Protein AF-K2BG63-F1 (afdb_monomer_lite)

Sequence (237 aa):
MEQQPGPVNWAPWNLDPLPGMARLWAWEAFAHGAEAVCYFRWRQAPFAQEQMHAGLLRPDSVPAQAYEETAQVAAELAQIPDVSTARADAALVFDYASAWAWETQPQGRDFSYFRLVFDAYKALRKLGLNIDILPPDTADLSAYKLVLAPGVATLSAPFLDALAIHQGIALIGPRSNSKTAEFAIPLPLPPNLPGLNATVARVESLPPDVPVPLTAGGNFLHWREKLETTAEGIETT

Secondary structure (DSSP, 8-state):
--B--S--SSSSS-PPPPTTHHHHHHHHHHHTT-S---BS-SB--SSSTTTTS--SB-TTS-B-HHHHHHHHHHHHHTTSPP------SEEEE--HHHHHHHHH--SSTT--HHHHHHHHHHHHHHTT--EEEE-TT----TT-SEEEESS-SS--HHHHHHHHH--SEEEE-TTTT---TTSPPPSSPTB--TT--EEEEEEEE--TT--EE-TTS-EE-SEEEEEEE-SPPSS--

Structure (mmCIF, N/CA/C/O backbone):
data_AF-K2BG63-F1
#
_entry.id   AF-K2BG63-F1
#
loop_
_atom_site.group_PDB
_atom_site.id
_atom_site.type_symbol
_atom_site.label_atom_id
_atom_site.label_alt_id
_atom_site.label_comp_id
_atom_site.label_asym_id
_atom_site.label_entity_id
_atom_site.label_seq_id
_atom_site.pdbx_PDB_ins_code
_atom_site.Cartn_x
_atom_site.Cartn_y
_atom_site.Cartn_z
_atom_site.occupancy
_atom_site.B_iso_or_equiv
_atom_site.auth_seq_id
_atom_site.auth_comp_id
_atom_site.auth_asym_id
_atom_site.auth_atom_id
_atom_site.pdbx_PDB_model_num
ATOM 1 N N . MET A 1 1 ? 9.127 7.360 -12.580 1.00 97.44 1 MET A N 1
ATOM 2 C CA . MET A 1 1 ? 10.281 8.085 -13.162 1.00 97.44 1 MET A CA 1
ATOM 3 C C . MET A 1 1 ? 11.492 7.181 -13.363 1.00 97.44 1 MET A C 1
ATOM 5 O O . MET A 1 1 ? 12.190 7.377 -14.342 1.00 97.44 1 MET A O 1
ATOM 9 N N . GLU A 1 2 ? 11.754 6.203 -12.491 1.00 98.50 2 GLU A N 1
ATOM 10 C CA . GLU A 1 2 ? 12.900 5.295 -12.642 1.00 98.50 2 GLU A CA 1
ATOM 11 C C . GLU A 1 2 ? 12.427 3.839 -12.551 1.00 98.50 2 GLU A C 1
ATOM 13 O O . GLU A 1 2 ? 11.935 3.408 -11.512 1.00 98.50 2 GLU A O 1
ATOM 18 N N . GLN A 1 3 ? 12.530 3.106 -13.659 1.00 98.62 3 GLN A N 1
ATOM 19 C CA . GLN A 1 3 ? 12.208 1.684 -13.773 1.00 98.62 3 GLN A CA 1
ATOM 20 C C . GLN A 1 3 ? 13.500 0.876 -13.896 1.00 98.62 3 GLN A C 1
ATOM 22 O O . GLN A 1 3 ? 14.364 1.209 -14.710 1.00 98.62 3 GLN A O 1
ATOM 27 N N . GLN A 1 4 ? 13.612 -0.199 -13.116 1.00 98.62 4 GLN A N 1
ATOM 28 C CA . GLN A 1 4 ? 14.774 -1.086 -13.108 1.00 98.62 4 GLN A CA 1
ATOM 29 C C . GLN A 1 4 ? 14.881 -1.884 -14.430 1.00 98.62 4 GLN A C 1
ATOM 31 O O . GLN A 1 4 ? 13.929 -2.590 -14.770 1.00 98.62 4 GLN A O 1
ATOM 36 N N . PRO A 1 5 ? 16.018 -1.818 -15.159 1.00 98.31 5 PRO A N 1
ATOM 37 C CA . PRO A 1 5 ? 16.240 -2.552 -16.410 1.00 98.31 5 PRO A CA 1
ATOM 38 C C . PRO A 1 5 ? 17.183 -3.765 -16.263 1.00 98.31 5 PRO A C 1
ATOM 40 O O . PRO A 1 5 ? 17.557 -4.378 -17.257 1.00 98.31 5 PRO A O 1
ATOM 43 N N . GLY A 1 6 ? 17.642 -4.081 -15.050 1.00 98.50 6 GLY A N 1
ATOM 44 C CA . GLY A 1 6 ? 18.644 -5.120 -14.792 1.00 98.50 6 GLY A CA 1
ATOM 45 C C . GLY A 1 6 ? 19.126 -5.096 -13.336 1.00 98.50 6 GLY A C 1
ATOM 46 O O . GLY A 1 6 ? 18.483 -4.448 -12.504 1.00 98.50 6 GLY A O 1
ATOM 47 N N . PRO A 1 7 ? 20.238 -5.767 -12.987 1.00 98.56 7 PRO A N 1
ATOM 48 C CA . PRO A 1 7 ? 20.776 -5.738 -11.630 1.00 98.56 7 PRO A CA 1
ATOM 49 C C . PRO A 1 7 ? 21.195 -4.315 -11.227 1.00 98.56 7 PRO A C 1
ATOM 51 O O . PRO A 1 7 ? 21.723 -3.545 -12.035 1.00 98.56 7 PRO A O 1
ATOM 54 N N . VAL A 1 8 ? 20.953 -3.974 -9.961 1.00 98.62 8 VAL A N 1
ATOM 55 C CA . VAL A 1 8 ? 21.376 -2.702 -9.346 1.00 98.62 8 VAL A CA 1
ATOM 56 C C . VAL A 1 8 ? 22.683 -2.890 -8.564 1.00 98.62 8 VAL A C 1
ATOM 58 O O . VAL A 1 8 ? 23.298 -3.951 -8.606 1.00 98.62 8 VAL A O 1
ATOM 61 N N . ASN A 1 9 ? 23.158 -1.853 -7.876 1.00 98.50 9 ASN A N 1
ATOM 62 C CA . ASN A 1 9 ? 24.443 -1.867 -7.164 1.00 98.50 9 ASN A CA 1
ATOM 63 C C . ASN A 1 9 ? 24.333 -1.701 -5.638 1.00 98.50 9 ASN A C 1
ATOM 65 O O . ASN A 1 9 ? 25.334 -1.871 -4.947 1.00 98.50 9 ASN A O 1
ATOM 69 N N . TRP A 1 10 ? 23.170 -1.302 -5.118 1.00 98.19 10 TRP A N 1
ATOM 70 C CA . TRP A 1 10 ? 23.027 -0.784 -3.750 1.00 98.19 10 TRP A CA 1
ATOM 71 C C . TRP A 1 10 ? 22.354 -1.748 -2.771 1.00 98.19 10 TRP A C 1
ATOM 73 O O . TRP A 1 10 ? 22.454 -1.542 -1.561 1.00 98.19 10 TRP A O 1
ATOM 83 N N . ALA A 1 11 ? 21.663 -2.786 -3.252 1.00 98.06 11 ALA A N 1
ATOM 84 C CA . ALA A 1 11 ? 21.089 -3.782 -2.357 1.00 98.06 11 ALA A CA 1
ATOM 85 C C . ALA A 1 11 ? 22.214 -4.656 -1.787 1.00 98.06 11 ALA A C 1
ATOM 87 O O . ALA A 1 11 ? 23.272 -4.760 -2.418 1.00 98.06 11 ALA A O 1
ATOM 88 N N . PRO A 1 12 ? 21.999 -5.333 -0.641 1.00 98.25 12 PRO A N 1
ATOM 89 C CA . PRO A 1 12 ? 22.926 -6.355 -0.183 1.00 98.25 12 PRO A CA 1
ATOM 90 C C . PRO A 1 12 ? 23.226 -7.329 -1.327 1.00 98.25 12 PRO A C 1
ATOM 92 O O . PRO A 1 12 ? 24.370 -7.391 -1.768 1.00 98.25 12 PRO A O 1
ATOM 95 N N . TRP A 1 13 ? 22.196 -7.977 -1.897 1.00 98.12 13 TRP A N 1
ATOM 96 C CA . TRP A 1 13 ? 22.321 -8.912 -3.024 1.00 98.12 13 TRP A CA 1
ATOM 97 C C . TRP A 1 13 ? 21.574 -8.382 -4.252 1.00 98.12 13 TRP A C 1
ATOM 99 O O . TRP A 1 13 ? 20.378 -8.108 -4.185 1.00 98.12 13 TRP A O 1
ATOM 109 N N . ASN A 1 14 ? 22.274 -8.266 -5.380 1.00 98.19 14 ASN A N 1
ATOM 110 C CA . ASN A 1 14 ? 21.766 -7.633 -6.597 1.00 98.19 14 ASN A CA 1
ATOM 111 C C . ASN A 1 14 ? 21.585 -8.683 -7.699 1.00 98.19 14 ASN A C 1
ATOM 113 O O . ASN A 1 14 ? 22.454 -8.866 -8.549 1.00 98.19 14 ASN A O 1
ATOM 117 N N . LEU A 1 15 ? 20.484 -9.431 -7.623 1.00 97.62 15 LEU A N 1
ATOM 118 C CA . LEU A 1 15 ? 20.163 -10.470 -8.601 1.00 97.62 15 LEU A CA 1
ATOM 119 C C . LEU A 1 15 ? 19.741 -9.852 -9.936 1.00 97.62 15 LEU A C 1
ATOM 121 O O . LEU A 1 15 ? 19.105 -8.798 -9.976 1.00 97.62 15 LEU A O 1
ATOM 125 N N . ASP A 1 16 ? 20.076 -10.550 -11.014 1.00 97.88 16 ASP A N 1
ATOM 126 C CA . ASP A 1 16 ? 19.581 -10.231 -12.346 1.00 97.88 16 ASP A CA 1
ATOM 127 C C . ASP A 1 16 ? 18.069 -10.526 -12.423 1.00 97.88 16 ASP A C 1
ATOM 129 O O . ASP A 1 16 ? 17.652 -11.626 -12.030 1.00 97.88 16 ASP A O 1
ATOM 133 N N . PRO A 1 17 ? 17.222 -9.576 -12.865 1.00 97.94 17 PRO A N 1
ATOM 134 C CA . PRO A 1 17 ? 15.817 -9.850 -13.129 1.00 97.94 17 PRO A CA 1
ATOM 135 C C . PRO A 1 17 ? 15.643 -10.991 -14.138 1.00 97.94 17 PRO A C 1
ATOM 137 O O . PRO A 1 17 ? 16.343 -11.068 -15.145 1.00 97.94 17 PRO A O 1
ATOM 140 N N . LEU A 1 18 ? 14.666 -11.869 -13.895 1.00 98.31 18 LEU A N 1
ATOM 141 C CA . LEU A 1 18 ? 14.354 -12.954 -14.828 1.00 98.31 18 LEU A CA 1
ATOM 142 C C . LEU A 1 18 ? 13.985 -12.404 -16.224 1.00 98.31 18 LEU A C 1
ATOM 144 O O . LEU A 1 18 ? 13.450 -11.294 -16.320 1.00 98.31 18 LEU A O 1
ATOM 148 N N . PRO A 1 19 ? 14.204 -13.179 -17.304 1.00 98.19 19 PRO A N 1
ATOM 149 C CA . PRO A 1 19 ? 13.729 -12.826 -18.641 1.00 98.19 19 PRO A CA 1
ATOM 150 C C . PRO A 1 19 ? 12.255 -12.401 -18.652 1.00 98.19 19 PRO A C 1
ATOM 152 O O . PRO A 1 19 ? 11.388 -13.150 -18.198 1.00 98.19 19 PRO A O 1
ATOM 155 N N . GLY A 1 20 ? 11.974 -11.203 -19.172 1.00 98.06 20 GLY A N 1
ATOM 156 C CA . GLY A 1 20 ? 10.632 -10.623 -19.273 1.00 98.06 20 GLY A CA 1
ATOM 157 C C . GLY A 1 20 ? 10.202 -9.739 -18.096 1.00 98.06 20 GLY A C 1
ATOM 158 O O . GLY A 1 20 ? 9.109 -9.169 -18.150 1.00 98.06 20 GLY A O 1
ATOM 159 N N . MET A 1 21 ? 11.007 -9.606 -17.036 1.00 98.50 21 MET A N 1
ATOM 160 C CA . MET A 1 21 ? 10.622 -8.816 -15.860 1.00 98.50 21 MET A CA 1
ATOM 161 C C . MET A 1 21 ? 10.564 -7.308 -16.128 1.00 98.50 21 MET A C 1
ATOM 163 O O . MET A 1 21 ? 9.679 -6.644 -15.591 1.00 98.50 21 MET A O 1
ATOM 167 N N . ALA A 1 22 ? 11.433 -6.755 -16.980 1.00 98.31 22 ALA A N 1
ATOM 168 C CA . ALA A 1 22 ? 11.391 -5.329 -17.312 1.00 98.31 22 ALA A CA 1
ATOM 169 C C . ALA A 1 22 ? 10.137 -4.981 -18.133 1.00 98.31 22 ALA A C 1
ATOM 171 O O . ALA A 1 22 ? 9.571 -3.897 -17.963 1.00 98.31 22 ALA A O 1
ATOM 172 N N . ARG A 1 23 ? 9.663 -5.922 -18.964 1.00 98.56 23 ARG A N 1
ATOM 173 C CA . ARG A 1 23 ? 8.350 -5.848 -19.625 1.00 98.56 23 ARG A CA 1
ATOM 174 C C . ARG A 1 23 ? 7.189 -5.999 -18.639 1.00 98.56 23 ARG A C 1
ATOM 176 O O . ARG A 1 23 ? 6.248 -5.211 -18.695 1.00 98.56 23 ARG A O 1
ATOM 183 N N . LEU A 1 24 ? 7.243 -6.987 -17.741 1.00 98.75 24 LEU A N 1
ATOM 184 C CA . LEU A 1 24 ? 6.195 -7.229 -16.741 1.00 98.75 24 LEU A CA 1
ATOM 185 C C . LEU A 1 24 ? 5.974 -5.998 -15.861 1.00 98.75 24 LEU A C 1
ATOM 187 O O . LEU A 1 24 ? 4.837 -5.558 -15.720 1.00 98.75 24 LEU A O 1
ATOM 191 N N . TRP A 1 25 ? 7.042 -5.422 -15.308 1.00 98.75 25 TRP A N 1
ATOM 192 C CA . TRP A 1 25 ? 6.942 -4.253 -14.432 1.00 98.75 25 TRP A CA 1
ATOM 193 C C . TRP A 1 25 ? 6.452 -3.000 -15.158 1.00 98.75 25 TRP A C 1
ATOM 195 O O . TRP A 1 25 ? 5.734 -2.199 -14.567 1.00 98.75 25 TRP A O 1
ATOM 205 N N . ALA A 1 26 ? 6.777 -2.837 -16.444 1.00 98.56 26 ALA A N 1
ATOM 206 C CA . ALA A 1 26 ? 6.220 -1.744 -17.233 1.00 98.56 26 ALA A CA 1
ATOM 207 C C . ALA A 1 26 ? 4.702 -1.888 -17.409 1.00 98.56 26 ALA A C 1
ATOM 209 O O . ALA A 1 26 ? 3.962 -0.935 -17.175 1.00 98.56 26 ALA A O 1
ATOM 210 N N . TRP A 1 27 ? 4.227 -3.090 -17.749 1.00 98.19 27 TRP A N 1
ATOM 211 C CA . TRP A 1 27 ? 2.791 -3.367 -17.834 1.00 98.19 27 TRP A CA 1
ATOM 212 C C . TRP A 1 27 ? 2.083 -3.252 -16.488 1.00 98.19 27 TRP A C 1
ATOM 214 O O . TRP A 1 27 ? 0.968 -2.741 -16.435 1.00 98.19 27 TRP A O 1
ATOM 224 N N . GLU A 1 28 ? 2.727 -3.672 -15.400 1.00 98.38 28 GLU A N 1
ATOM 225 C CA . GLU A 1 28 ? 2.223 -3.462 -14.043 1.00 98.38 28 GLU A CA 1
ATOM 226 C C . GLU A 1 28 ? 2.065 -1.966 -13.743 1.00 98.38 28 GLU A C 1
ATOM 228 O O . GLU A 1 28 ? 1.004 -1.547 -13.284 1.00 98.38 28 GLU A O 1
ATOM 233 N N . ALA A 1 29 ? 3.065 -1.143 -14.069 1.00 98.12 29 ALA A N 1
ATOM 234 C CA . ALA A 1 29 ? 2.990 0.301 -13.879 1.00 98.12 29 ALA A CA 1
ATOM 235 C C . ALA A 1 29 ? 1.839 0.930 -14.685 1.00 98.12 29 ALA A C 1
ATOM 237 O O . ALA A 1 29 ? 1.056 1.698 -14.125 1.00 98.12 29 ALA A O 1
ATOM 238 N N . PHE A 1 30 ? 1.681 0.569 -15.964 1.00 97.00 30 PHE A N 1
ATOM 239 C CA . PHE A 1 30 ? 0.564 1.050 -16.788 1.00 97.00 30 PHE A CA 1
ATOM 240 C C . PHE A 1 30 ? -0.799 0.585 -16.260 1.00 97.00 30 PHE A C 1
ATOM 242 O O . PHE A 1 30 ? -1.727 1.386 -16.179 1.00 97.00 30 PHE A O 1
ATOM 249 N N . ALA A 1 31 ? -0.920 -0.673 -15.825 1.00 95.81 31 ALA A N 1
ATOM 250 C CA . ALA A 1 31 ? -2.146 -1.196 -15.219 1.00 95.81 31 ALA A CA 1
ATOM 251 C C . ALA A 1 31 ? -2.524 -0.462 -13.919 1.00 95.81 31 ALA A C 1
ATOM 253 O O . ALA A 1 31 ? -3.702 -0.366 -13.580 1.00 95.81 31 ALA A O 1
ATOM 254 N N . HIS A 1 32 ? -1.533 0.086 -13.214 1.00 96.69 32 HIS A N 1
ATOM 255 C CA . HIS A 1 32 ? -1.705 0.936 -12.036 1.00 96.69 32 HIS A CA 1
ATOM 256 C C . HIS A 1 32 ? -1.829 2.440 -12.364 1.00 96.69 32 HIS A C 1
ATOM 258 O O . HIS A 1 32 ? -1.872 3.260 -11.448 1.00 96.69 32 HIS A O 1
ATOM 264 N N . GLY A 1 33 ? -1.929 2.812 -13.644 1.00 95.88 33 GLY A N 1
ATOM 265 C CA . GLY A 1 33 ? -2.205 4.182 -14.080 1.00 95.88 33 GLY A CA 1
ATOM 266 C C . GLY A 1 33 ? -0.981 5.068 -14.291 1.00 95.88 33 GLY A C 1
ATOM 267 O O . GLY A 1 33 ? -1.130 6.286 -14.353 1.00 95.88 33 GLY A O 1
ATOM 268 N N . ALA A 1 34 ? 0.227 4.507 -14.394 1.00 97.00 34 ALA A N 1
ATOM 269 C CA . ALA A 1 34 ? 1.400 5.299 -14.747 1.00 97.00 34 ALA A CA 1
ATOM 270 C C . ALA A 1 34 ? 1.241 5.913 -16.148 1.00 97.00 34 ALA A C 1
ATOM 272 O O . ALA A 1 34 ? 1.052 5.198 -17.125 1.00 97.00 34 ALA A O 1
ATOM 273 N N . GLU A 1 35 ? 1.388 7.231 -16.263 1.00 95.50 35 GLU A N 1
ATOM 274 C CA . GLU A 1 35 ? 1.361 7.923 -17.563 1.00 95.50 35 GLU A CA 1
ATOM 275 C C . GLU A 1 35 ? 2.617 7.634 -18.399 1.00 95.50 35 GLU A C 1
ATOM 277 O O . GLU A 1 35 ? 2.594 7.688 -19.627 1.00 95.50 35 GLU A O 1
ATOM 282 N N . ALA A 1 36 ? 3.731 7.318 -17.731 1.00 96.69 36 ALA A N 1
ATOM 283 C CA . ALA A 1 36 ? 4.995 6.989 -18.369 1.00 96.69 36 ALA A CA 1
ATOM 284 C C . ALA A 1 36 ? 5.822 6.008 -17.528 1.00 96.69 36 ALA A C 1
ATOM 286 O O . ALA A 1 36 ? 5.892 6.109 -16.299 1.00 96.69 36 ALA A O 1
ATOM 287 N N . VAL A 1 37 ? 6.536 5.119 -18.220 1.00 98.31 37 VAL A N 1
ATOM 288 C CA . VAL A 1 37 ? 7.562 4.240 -17.649 1.00 98.31 37 VAL A CA 1
ATOM 289 C C . VAL A 1 37 ? 8.912 4.636 -18.236 1.00 98.31 37 VAL A C 1
ATOM 291 O O . VAL A 1 37 ? 9.151 4.504 -19.434 1.00 98.31 37 VAL A O 1
ATOM 294 N N . CYS A 1 38 ? 9.803 5.135 -17.381 1.00 98.56 38 CYS A N 1
ATOM 295 C CA . CYS A 1 38 ? 11.118 5.635 -17.773 1.00 98.56 38 CYS A CA 1
ATOM 296 C C . CYS A 1 38 ? 12.202 4.762 -17.137 1.00 98.56 38 CYS A C 1
ATOM 298 O O . CYS A 1 38 ? 12.330 4.723 -15.915 1.00 98.56 38 CYS A O 1
ATOM 300 N N . TYR A 1 39 ? 12.982 4.056 -17.952 1.00 98.69 39 TYR A N 1
ATOM 301 C CA . TYR A 1 39 ? 14.027 3.158 -17.462 1.00 98.69 39 TYR A CA 1
ATOM 302 C C . TYR A 1 39 ? 15.269 3.933 -17.022 1.00 98.69 39 TYR A C 1
ATOM 304 O O . TYR A 1 39 ? 15.832 4.716 -17.792 1.00 98.69 39 TYR A O 1
ATOM 312 N N . PHE A 1 40 ? 15.728 3.671 -15.798 1.00 98.75 40 PHE A N 1
ATOM 313 C CA . PHE A 1 40 ? 17.007 4.173 -15.313 1.00 98.75 40 PHE A CA 1
ATOM 314 C C . PHE A 1 40 ? 18.053 3.068 -15.472 1.00 98.75 40 PHE A C 1
ATOM 316 O O . PHE A 1 40 ? 18.038 2.073 -14.759 1.00 98.75 40 PHE A O 1
ATOM 323 N N . ARG A 1 41 ? 18.976 3.148 -16.424 1.00 98.75 41 ARG A N 1
ATOM 324 C CA . ARG A 1 41 ? 19.393 4.282 -17.268 1.00 98.75 41 ARG A CA 1
ATOM 325 C C . ARG A 1 41 ? 19.578 3.835 -18.714 1.00 98.75 41 ARG A C 1
ATOM 327 O O . ARG A 1 41 ? 19.624 2.642 -18.997 1.00 98.75 41 ARG A O 1
ATOM 334 N N . TRP A 1 42 ? 19.760 4.784 -19.633 1.00 98.81 42 TRP A N 1
ATOM 335 C CA . TRP A 1 42 ? 20.004 4.470 -21.047 1.00 98.81 42 TRP A CA 1
ATOM 336 C C . TRP A 1 42 ? 21.211 3.539 -21.249 1.00 98.81 42 TRP A C 1
ATOM 338 O O . TRP A 1 42 ? 21.086 2.472 -21.837 1.00 98.81 42 TRP A O 1
ATOM 348 N N . ARG A 1 43 ? 22.379 3.914 -20.716 1.00 98.88 43 ARG A N 1
ATOM 349 C CA . ARG A 1 43 ? 23.616 3.125 -20.804 1.00 98.88 43 ARG A CA 1
ATOM 350 C C . ARG A 1 43 ? 24.283 3.027 -19.441 1.00 98.88 43 ARG A C 1
ATOM 352 O O . ARG A 1 43 ? 24.444 4.053 -18.769 1.00 98.88 43 ARG A O 1
ATOM 359 N N . GLN A 1 44 ? 24.683 1.815 -19.063 1.00 98.94 44 GLN A N 1
ATOM 360 C CA . GLN A 1 44 ? 25.471 1.552 -17.861 1.00 98.94 44 GLN A CA 1
ATOM 361 C C . GLN A 1 44 ? 26.762 2.379 -17.887 1.00 98.94 44 GLN A C 1
ATOM 363 O O . GLN A 1 44 ? 27.484 2.409 -18.889 1.00 98.94 44 GLN A O 1
ATOM 368 N N . ALA A 1 45 ? 27.041 3.088 -16.794 1.00 98.75 45 ALA A N 1
ATOM 369 C CA . ALA A 1 45 ? 28.263 3.873 -16.673 1.00 98.75 45 ALA A CA 1
ATOM 370 C C . ALA A 1 45 ? 29.465 2.942 -16.417 1.00 98.75 45 ALA A C 1
ATOM 372 O O . ALA A 1 45 ? 29.362 2.066 -15.567 1.00 98.75 45 ALA A O 1
ATOM 373 N N . PRO A 1 46 ? 30.621 3.127 -17.083 1.00 98.62 46 PRO A N 1
ATOM 374 C CA . PRO A 1 46 ? 31.822 2.329 -16.813 1.00 98.62 46 PRO A CA 1
ATOM 375 C C . PRO A 1 46 ? 32.647 2.834 -15.614 1.00 98.62 46 PRO A C 1
ATOM 377 O O . PRO A 1 46 ? 33.798 2.439 -15.453 1.00 98.62 46 PRO A O 1
ATOM 380 N N . PHE A 1 47 ? 32.120 3.759 -14.808 1.00 98.75 47 PHE A N 1
ATOM 381 C CA . PHE A 1 47 ? 32.853 4.418 -13.726 1.00 98.75 47 PHE A CA 1
ATOM 382 C C . PHE A 1 47 ? 31.924 4.843 -12.582 1.00 98.75 47 PHE A C 1
ATOM 384 O O . PHE A 1 47 ? 30.702 4.847 -12.731 1.00 98.75 47 PHE A O 1
ATOM 391 N N . ALA A 1 48 ? 32.532 5.264 -11.466 1.00 98.69 48 ALA A N 1
ATOM 392 C CA . ALA A 1 48 ? 31.876 5.785 -10.263 1.00 98.69 48 ALA A CA 1
ATOM 393 C C . ALA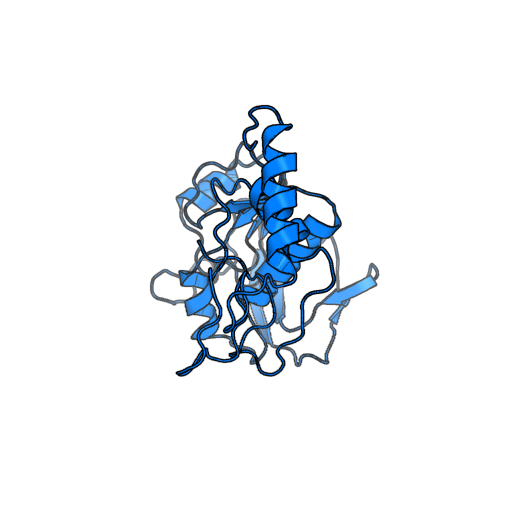 A 1 48 ? 31.034 4.746 -9.488 1.00 98.69 48 ALA A C 1
ATOM 395 O O . ALA A 1 48 ? 31.162 3.534 -9.683 1.00 98.69 48 ALA A O 1
ATOM 396 N N . GLN A 1 49 ? 30.248 5.233 -8.526 1.00 98.75 49 GLN A N 1
ATOM 397 C CA . GLN A 1 49 ? 29.538 4.440 -7.518 1.00 98.75 49 GLN A CA 1
ATOM 398 C C . GLN A 1 49 ? 28.517 3.463 -8.124 1.00 98.75 49 GLN A C 1
ATOM 400 O O . GLN A 1 49 ? 28.280 2.393 -7.569 1.00 98.75 49 GLN A O 1
ATOM 405 N N . GLU A 1 50 ? 27.945 3.807 -9.278 1.00 98.81 50 GLU A N 1
ATOM 406 C CA . GLU A 1 50 ? 26.912 3.025 -9.966 1.00 98.81 50 GLU A CA 1
ATOM 407 C C . GLU A 1 50 ? 27.452 2.232 -11.163 1.00 98.81 50 GLU A C 1
ATOM 409 O O . GLU A 1 50 ? 26.682 1.816 -12.023 1.00 98.81 50 GLU A O 1
ATOM 414 N N . GLN A 1 51 ? 28.764 1.984 -11.248 1.00 98.69 51 GLN A N 1
ATOM 415 C CA . GLN A 1 51 ? 29.339 1.258 -12.392 1.00 98.69 51 GLN A CA 1
ATOM 416 C C . GLN A 1 51 ? 28.787 -0.170 -12.569 1.00 98.69 51 GLN A C 1
ATOM 418 O O . GLN A 1 51 ? 28.878 -0.736 -13.655 1.00 98.69 51 GLN A O 1
ATOM 423 N N . MET A 1 52 ? 28.197 -0.740 -11.512 1.00 98.69 52 MET A N 1
ATOM 424 C CA . MET A 1 52 ? 27.526 -2.047 -11.525 1.00 98.69 52 MET A CA 1
ATOM 425 C C . MET A 1 52 ? 26.005 -1.955 -11.741 1.00 98.69 52 MET A C 1
ATOM 427 O O . MET A 1 52 ? 25.354 -2.987 -11.838 1.00 98.69 52 MET A O 1
ATOM 431 N N . HIS A 1 53 ? 25.428 -0.749 -11.821 1.00 98.81 53 HIS A N 1
ATOM 432 C CA . HIS A 1 53 ? 24.002 -0.561 -12.085 1.00 98.81 53 HIS A CA 1
ATOM 433 C C . HIS A 1 53 ? 23.731 -0.701 -13.584 1.00 98.81 53 HIS A C 1
ATOM 435 O O . HIS A 1 53 ? 24.164 0.132 -14.388 1.00 98.81 53 HIS A O 1
ATOM 441 N N . ALA A 1 54 ? 22.991 -1.738 -13.969 1.00 98.75 54 ALA A N 1
ATOM 442 C CA . ALA A 1 54 ? 22.668 -2.003 -15.363 1.00 98.75 54 ALA A CA 1
ATOM 443 C C . ALA A 1 54 ? 21.878 -0.850 -16.009 1.00 98.75 54 ALA A C 1
ATOM 445 O O . ALA A 1 54 ? 21.178 -0.079 -15.346 1.00 98.75 54 ALA A O 1
ATOM 446 N N . GLY A 1 55 ? 21.995 -0.740 -17.329 1.00 98.75 55 GLY A N 1
ATOM 447 C CA . GLY A 1 55 ? 21.157 0.114 -18.165 1.00 98.75 55 GLY A CA 1
ATOM 448 C C . GLY A 1 55 ? 20.576 -0.683 -19.329 1.00 98.75 55 GLY A C 1
ATOM 449 O O . GLY A 1 55 ? 20.857 -1.872 -19.465 1.00 98.75 55 GLY A O 1
ATOM 450 N N . LEU A 1 56 ? 19.811 -0.022 -20.199 1.00 98.81 56 LEU A N 1
ATOM 451 C CA . LEU A 1 56 ? 19.315 -0.642 -21.438 1.00 98.81 56 LEU A CA 1
ATOM 452 C C . LEU A 1 56 ? 20.469 -1.040 -22.371 1.00 98.81 56 LEU A C 1
ATOM 454 O O . LEU A 1 56 ? 20.367 -2.008 -23.116 1.00 98.81 56 LEU A O 1
ATOM 458 N N . LEU A 1 57 ? 21.588 -0.321 -22.306 1.00 98.88 57 LEU A N 1
ATOM 459 C CA . LEU A 1 57 ? 22.834 -0.665 -22.977 1.00 98.88 57 LEU A CA 1
ATOM 460 C C . LEU A 1 57 ? 23.931 -1.000 -21.963 1.00 98.88 57 LEU A C 1
ATOM 462 O O . LEU A 1 57 ? 24.076 -0.334 -20.929 1.00 98.88 57 LEU A O 1
ATOM 466 N N . ARG A 1 58 ? 24.776 -1.964 -22.327 1.00 98.81 58 ARG A N 1
ATOM 467 C CA . ARG A 1 58 ? 26.050 -2.244 -21.654 1.00 98.81 58 ARG A CA 1
ATOM 468 C C . ARG A 1 58 ? 27.045 -1.083 -21.840 1.00 98.81 58 ARG A C 1
ATOM 470 O O . ARG A 1 58 ? 26.846 -0.239 -22.721 1.00 98.81 58 ARG A O 1
ATOM 477 N N . PRO A 1 59 ? 28.161 -1.032 -21.085 1.00 98.81 59 PRO A N 1
ATOM 478 C CA . PRO A 1 59 ? 29.158 0.031 -21.244 1.00 98.81 59 PRO A CA 1
ATOM 479 C C . PRO A 1 59 ? 29.768 0.134 -22.653 1.00 98.81 59 PRO A C 1
ATOM 481 O O . PRO A 1 59 ? 30.131 1.228 -23.083 1.00 98.81 59 PRO A O 1
ATOM 484 N N . ASP A 1 60 ? 29.825 -0.975 -23.397 1.00 98.69 60 ASP A N 1
ATOM 485 C CA . ASP A 1 60 ? 30.271 -1.048 -24.797 1.00 98.69 60 ASP A CA 1
ATOM 486 C C . ASP A 1 60 ? 29.181 -0.663 -25.818 1.00 98.69 60 ASP A C 1
ATOM 488 O O . ASP A 1 60 ? 29.395 -0.748 -27.022 1.00 98.69 60 ASP A O 1
ATOM 492 N N . SER A 1 61 ? 28.031 -0.170 -25.346 1.00 98.69 61 SER A N 1
ATOM 493 C CA . SER A 1 61 ? 26.866 0.248 -26.143 1.00 98.69 61 SER A CA 1
ATOM 494 C C . SER A 1 61 ? 26.131 -0.882 -26.873 1.00 98.69 61 SER A C 1
ATOM 496 O O . SER A 1 61 ? 25.281 -0.604 -27.715 1.00 98.69 61 SER A O 1
ATOM 498 N N . VAL A 1 62 ? 26.405 -2.142 -26.532 1.00 98.75 62 VAL A N 1
ATOM 499 C CA . VAL A 1 62 ? 25.610 -3.284 -27.005 1.00 98.75 62 VAL A CA 1
ATOM 500 C C . VAL A 1 62 ? 24.310 -3.379 -26.187 1.00 98.75 62 VAL A C 1
ATOM 502 O O . VAL A 1 62 ? 24.364 -3.175 -24.966 1.00 98.75 62 VAL A O 1
ATOM 505 N N . PRO A 1 63 ? 23.155 -3.684 -26.815 1.00 98.69 63 PRO A N 1
ATOM 506 C CA . PRO A 1 63 ? 21.897 -3.925 -26.110 1.00 98.69 63 PRO A CA 1
ATOM 507 C C . PRO A 1 63 ? 22.030 -4.929 -24.960 1.00 98.69 63 PRO A C 1
ATOM 509 O O . PRO A 1 63 ? 22.620 -6.000 -25.114 1.00 98.69 63 PRO A O 1
ATOM 512 N N . ALA A 1 64 ? 21.492 -4.563 -23.797 1.00 98.25 64 ALA A N 1
ATOM 513 C CA . ALA A 1 64 ? 21.286 -5.462 -22.668 1.00 98.25 64 ALA A CA 1
ATOM 514 C C . ALA A 1 64 ? 19.865 -6.054 -22.713 1.00 98.25 64 ALA A C 1
ATOM 516 O O . ALA A 1 64 ? 19.047 -5.656 -23.540 1.00 98.25 64 ALA A O 1
ATOM 517 N N . GLN A 1 65 ? 19.558 -6.991 -21.813 1.00 95.62 65 GLN A N 1
ATOM 518 C CA . GLN A 1 65 ? 18.299 -7.747 -21.819 1.00 95.62 65 GLN A CA 1
ATOM 519 C C . GLN A 1 65 ? 17.047 -6.856 -21.901 1.00 95.62 65 GLN A C 1
ATOM 521 O O . GLN A 1 65 ? 16.196 -7.069 -22.762 1.00 95.62 65 GLN A O 1
ATOM 526 N N . ALA A 1 66 ? 16.957 -5.819 -21.063 1.00 98.06 66 ALA A N 1
ATOM 527 C CA . ALA A 1 66 ? 15.785 -4.949 -21.039 1.00 98.06 66 ALA A CA 1
ATOM 528 C C . ALA A 1 66 ? 15.621 -4.068 -22.289 1.00 98.06 66 ALA A C 1
ATOM 530 O O . ALA A 1 66 ? 14.548 -3.510 -22.472 1.00 98.06 66 ALA A O 1
ATOM 531 N N . TYR A 1 67 ? 16.631 -3.935 -23.161 1.00 98.62 67 TYR A N 1
ATOM 532 C CA . TYR A 1 67 ? 16.504 -3.147 -24.394 1.00 98.62 67 TYR A CA 1
ATOM 533 C C . TYR A 1 67 ? 15.371 -3.670 -25.283 1.00 98.62 67 TYR A C 1
ATOM 535 O O . TYR A 1 67 ? 14.479 -2.915 -25.672 1.00 98.62 67 TYR A O 1
ATOM 543 N N . GLU A 1 68 ? 15.391 -4.976 -25.555 1.00 97.88 68 GLU A N 1
ATOM 544 C CA . GLU A 1 68 ? 14.384 -5.635 -26.390 1.00 97.88 68 GLU A CA 1
ATOM 545 C C . GLU A 1 68 ? 13.031 -5.712 -25.671 1.00 97.88 68 GLU A C 1
ATOM 547 O O . GLU A 1 68 ? 11.989 -5.507 -26.289 1.00 97.88 68 GLU A O 1
ATOM 552 N N . GLU A 1 69 ? 13.030 -5.926 -24.349 1.00 98.38 69 GLU A N 1
ATOM 553 C CA . GLU A 1 69 ? 11.801 -5.925 -23.544 1.00 98.38 69 GLU A CA 1
ATOM 554 C C . GLU A 1 69 ? 11.096 -4.557 -23.586 1.00 98.38 69 GLU A C 1
ATOM 556 O O . GLU A 1 69 ? 9.879 -4.493 -23.763 1.00 98.38 69 GLU A O 1
ATOM 561 N N . THR A 1 70 ? 11.850 -3.458 -23.496 1.00 97.94 70 THR A N 1
ATOM 562 C CA . THR A 1 70 ? 11.323 -2.093 -23.628 1.00 97.94 70 THR A CA 1
ATOM 563 C C . THR A 1 70 ? 10.775 -1.828 -25.031 1.00 97.94 70 THR A C 1
ATOM 565 O O . THR A 1 70 ? 9.703 -1.235 -25.170 1.00 97.94 70 THR A O 1
ATOM 568 N N . ALA A 1 71 ? 11.474 -2.277 -26.080 1.00 97.62 71 ALA A N 1
ATOM 569 C CA . ALA A 1 71 ? 10.995 -2.154 -27.458 1.00 97.62 71 ALA A CA 1
ATOM 570 C C . ALA A 1 71 ? 9.687 -2.935 -27.675 1.00 97.62 71 ALA A C 1
ATOM 572 O O . ALA A 1 71 ? 8.763 -2.436 -28.321 1.00 97.62 71 ALA A O 1
ATOM 573 N N . GLN A 1 72 ? 9.580 -4.124 -27.077 1.00 98.44 72 GLN A N 1
ATOM 574 C CA . GLN A 1 72 ? 8.363 -4.926 -27.100 1.00 98.44 72 GLN A CA 1
ATOM 575 C C . GLN A 1 72 ? 7.197 -4.213 -26.402 1.00 98.44 72 GLN A C 1
ATOM 577 O O . GLN A 1 72 ? 6.118 -4.134 -26.983 1.00 98.44 72 GLN A O 1
ATOM 582 N N . VAL A 1 73 ? 7.405 -3.653 -25.203 1.00 98.19 73 VAL A N 1
ATOM 583 C CA . VAL A 1 73 ? 6.369 -2.875 -24.495 1.00 98.19 73 VAL A CA 1
ATOM 584 C C . VAL A 1 73 ? 5.862 -1.723 -25.362 1.00 98.19 73 VAL A C 1
ATOM 586 O O . VAL A 1 73 ? 4.655 -1.530 -25.472 1.00 98.19 73 VAL A O 1
ATOM 589 N N . ALA A 1 74 ? 6.758 -0.983 -26.021 1.00 97.62 74 ALA A N 1
ATOM 590 C CA . ALA A 1 74 ? 6.369 0.126 -26.893 1.00 97.62 74 ALA A CA 1
ATOM 591 C C . ALA A 1 74 ? 5.523 -0.336 -28.095 1.00 97.62 74 ALA A C 1
ATOM 593 O O . ALA A 1 74 ? 4.529 0.307 -28.435 1.00 97.62 74 ALA A O 1
ATOM 594 N N . ALA A 1 75 ? 5.892 -1.458 -28.721 1.00 98.19 75 ALA A N 1
ATOM 595 C CA . ALA A 1 75 ? 5.140 -2.031 -29.836 1.00 98.19 75 ALA A CA 1
ATOM 596 C C . ALA A 1 75 ? 3.753 -2.536 -29.409 1.00 98.19 75 ALA A C 1
ATOM 598 O O . ALA A 1 75 ? 2.781 -2.353 -30.138 1.00 98.19 75 ALA A O 1
ATOM 599 N N . GLU A 1 76 ? 3.659 -3.155 -28.232 1.00 97.94 76 GLU A N 1
ATOM 600 C CA . GLU A 1 76 ? 2.400 -3.629 -27.656 1.00 97.94 76 GLU A CA 1
ATOM 601 C C . GLU A 1 76 ? 1.489 -2.460 -27.260 1.00 97.94 76 GLU A C 1
ATOM 603 O O . GLU A 1 76 ? 0.308 -2.474 -27.593 1.00 97.94 76 GLU A O 1
ATOM 608 N N . LEU A 1 77 ? 2.032 -1.413 -26.629 1.00 95.94 77 LEU A N 1
ATOM 609 C CA . LEU A 1 77 ? 1.275 -0.223 -26.231 1.00 95.94 77 LEU A CA 1
ATOM 610 C C . LEU A 1 77 ? 0.646 0.492 -27.433 1.00 95.94 77 LEU A C 1
ATOM 612 O O . LEU A 1 77 ? -0.498 0.923 -27.350 1.00 95.94 77 LEU A O 1
ATOM 616 N N . ALA A 1 78 ? 1.340 0.537 -28.575 1.00 96.44 78 ALA A N 1
ATOM 617 C CA . ALA A 1 78 ? 0.808 1.105 -29.816 1.00 96.44 78 ALA A CA 1
ATOM 618 C C . ALA A 1 78 ? -0.414 0.348 -30.384 1.00 96.44 78 ALA A C 1
ATOM 620 O O . ALA A 1 78 ? -1.080 0.855 -31.286 1.00 96.44 78 ALA A O 1
ATOM 621 N N . GLN A 1 79 ? -0.697 -0.863 -29.893 1.00 96.81 79 GLN A N 1
ATOM 622 C CA . GLN A 1 79 ? -1.852 -1.673 -30.294 1.00 96.81 79 GLN A CA 1
ATOM 623 C C . GLN A 1 79 ? -3.032 -1.565 -29.319 1.00 96.81 79 GLN A C 1
ATOM 625 O O . GLN A 1 79 ? -4.118 -2.060 -29.627 1.00 96.81 79 GLN A O 1
ATOM 630 N N . ILE A 1 80 ? -2.838 -0.950 -28.149 1.00 93.62 80 ILE A N 1
ATOM 631 C CA . ILE A 1 80 ? -3.883 -0.792 -27.136 1.00 93.62 80 ILE A CA 1
ATOM 632 C C . ILE A 1 80 ? -4.637 0.520 -27.399 1.00 93.62 80 ILE A C 1
ATOM 634 O O . ILE A 1 80 ? -4.006 1.531 -27.705 1.00 93.62 80 ILE A O 1
ATOM 638 N N . PRO A 1 81 ? -5.980 0.528 -27.316 1.00 93.81 81 PRO A N 1
ATOM 639 C CA . PRO A 1 81 ? -6.748 1.766 -27.408 1.00 93.81 81 PRO A CA 1
ATOM 640 C C . PRO A 1 81 ? -6.468 2.688 -26.216 1.00 93.81 81 PRO A C 1
ATOM 642 O O . PRO A 1 81 ? -5.962 2.256 -25.182 1.00 93.81 81 PRO A O 1
ATOM 645 N N . ASP A 1 82 ? -6.891 3.945 -26.318 1.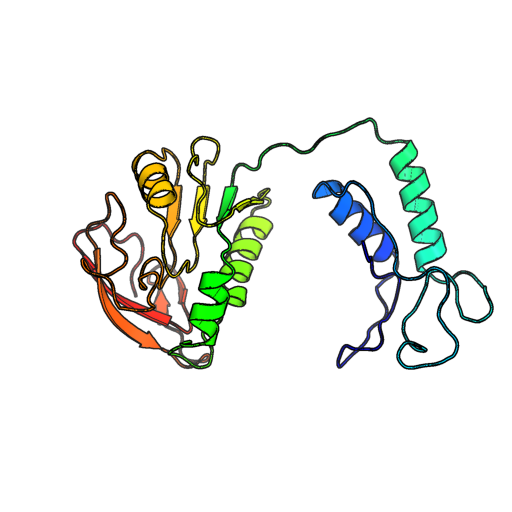00 90.69 82 ASP A N 1
ATOM 646 C CA . ASP A 1 82 ? -6.869 4.843 -25.168 1.00 90.69 82 ASP A CA 1
ATOM 647 C C . ASP A 1 82 ? -7.730 4.268 -24.030 1.00 90.69 82 ASP A C 1
ATOM 649 O O . ASP A 1 82 ? -8.916 3.968 -24.202 1.00 90.69 82 ASP A O 1
ATOM 653 N N . VAL A 1 83 ? -7.117 4.108 -22.859 1.00 91.06 83 VAL A N 1
ATOM 654 C CA . VAL A 1 83 ? -7.749 3.615 -21.630 1.00 91.06 83 VAL A CA 1
ATOM 655 C C . VAL A 1 83 ? -7.481 4.586 -20.486 1.00 91.06 83 VAL A C 1
ATOM 657 O O . VAL A 1 83 ? -6.476 5.294 -20.477 1.00 91.06 83 VAL A O 1
ATOM 660 N N . SER A 1 84 ? -8.372 4.609 -19.498 1.00 91.75 84 SER A N 1
ATOM 661 C CA . SER A 1 84 ? -8.193 5.372 -18.262 1.00 91.75 84 SER A CA 1
ATOM 662 C C . SER A 1 84 ? -8.304 4.460 -17.049 1.00 91.75 84 SER A C 1
ATOM 664 O O . SER A 1 84 ? -8.897 3.379 -17.111 1.00 91.75 84 SER A O 1
ATOM 666 N N . THR A 1 85 ? -7.781 4.918 -15.916 1.00 93.31 85 THR A N 1
ATOM 667 C CA . THR A 1 85 ? -8.055 4.268 -14.636 1.00 93.31 85 THR A CA 1
ATOM 668 C C . THR A 1 85 ? -9.519 4.453 -14.238 1.00 93.31 85 THR A C 1
ATOM 670 O O . THR A 1 85 ? -10.209 5.376 -14.684 1.00 93.31 85 THR A O 1
ATOM 673 N N . ALA A 1 86 ? -9.995 3.547 -13.390 1.00 92.19 86 ALA A N 1
ATOM 674 C CA . ALA A 1 86 ? -11.266 3.659 -12.695 1.00 92.19 86 ALA A CA 1
ATOM 675 C C . ALA A 1 86 ? -10.998 3.633 -11.191 1.00 92.19 86 ALA A C 1
ATOM 677 O O . ALA A 1 86 ? -10.005 3.057 -10.742 1.00 92.19 86 ALA A O 1
ATOM 678 N N . ARG A 1 87 ? -11.894 4.248 -10.419 1.00 94.00 87 ARG A N 1
ATOM 679 C CA . ARG A 1 87 ? -11.816 4.225 -8.958 1.00 94.00 87 ARG A CA 1
ATOM 680 C C . ARG A 1 87 ? -11.880 2.785 -8.447 1.00 94.00 87 ARG A C 1
ATOM 682 O O . ARG A 1 87 ? -12.686 1.993 -8.939 1.00 94.00 87 ARG A O 1
ATOM 689 N N . ALA A 1 88 ? -11.052 2.460 -7.460 1.00 97.25 88 ALA A N 1
ATOM 690 C CA . ALA A 1 88 ? -11.093 1.165 -6.801 1.00 97.25 88 ALA A CA 1
ATOM 691 C C . ALA A 1 88 ? -12.324 1.013 -5.890 1.00 97.25 88 ALA A C 1
ATOM 693 O O . ALA A 1 88 ? -12.818 1.980 -5.318 1.00 97.25 88 ALA A O 1
ATOM 694 N N . ASP A 1 89 ? -12.776 -0.227 -5.686 1.00 97.06 89 ASP A N 1
ATOM 695 C CA . ASP A 1 89 ? -13.809 -0.545 -4.688 1.00 97.06 89 ASP A CA 1
ATOM 696 C C . ASP A 1 89 ? -13.251 -0.559 -3.250 1.00 97.06 89 ASP A C 1
ATOM 698 O O . ASP A 1 89 ? -14.014 -0.425 -2.289 1.00 97.06 89 ASP A O 1
ATOM 702 N N . ALA A 1 90 ? -11.935 -0.744 -3.094 1.00 98.62 90 ALA A N 1
ATOM 703 C CA . ALA A 1 90 ? -11.251 -0.792 -1.808 1.00 98.62 90 ALA A CA 1
ATOM 704 C C . ALA A 1 90 ? -10.294 0.394 -1.642 1.00 98.62 90 ALA A C 1
ATOM 706 O O . ALA A 1 90 ? -9.525 0.719 -2.547 1.00 98.62 90 ALA A O 1
ATOM 707 N N . ALA A 1 91 ? -10.305 0.987 -0.455 1.00 98.62 91 ALA A N 1
ATOM 708 C CA . ALA A 1 91 ? -9.401 2.048 -0.050 1.00 98.62 91 ALA A CA 1
ATOM 709 C C . ALA A 1 91 ? -8.463 1.582 1.065 1.00 98.62 91 ALA A C 1
ATOM 711 O O . ALA A 1 91 ? -8.873 0.877 1.990 1.00 98.62 91 ALA A O 1
ATOM 712 N N . LEU A 1 92 ? -7.210 2.025 1.006 1.00 98.81 92 LEU A N 1
ATOM 713 C CA . LEU A 1 92 ? -6.195 1.805 2.028 1.00 98.81 92 LEU A CA 1
ATOM 714 C C . LEU A 1 92 ? -5.600 3.147 2.452 1.00 98.81 92 LEU A C 1
ATOM 716 O O . LEU A 1 92 ? -4.913 3.804 1.677 1.00 98.81 92 LEU A O 1
ATOM 720 N N . VAL A 1 93 ? -5.841 3.552 3.692 1.00 98.62 93 VAL A N 1
ATOM 721 C CA . VAL A 1 93 ? -5.314 4.807 4.227 1.00 98.62 93 VAL A CA 1
ATOM 722 C C . VAL A 1 93 ? -3.846 4.632 4.599 1.00 98.62 93 VAL A C 1
ATOM 724 O O . VAL A 1 93 ? -3.494 3.747 5.388 1.00 98.62 93 VAL A O 1
ATOM 727 N N . PHE A 1 94 ? -3.001 5.509 4.060 1.00 98.69 94 PHE A N 1
ATOM 728 C CA . PHE A 1 94 ? -1.594 5.614 4.424 1.00 98.69 94 PHE A CA 1
ATOM 729 C C . PHE A 1 94 ? -1.278 7.019 4.924 1.00 98.69 94 PHE A C 1
ATOM 731 O O . PHE A 1 94 ? -1.641 8.008 4.294 1.00 98.69 94 PHE A O 1
ATOM 738 N N . ASP A 1 95 ? -0.557 7.103 6.038 1.00 98.31 95 ASP A N 1
ATOM 739 C CA . ASP A 1 95 ? -0.179 8.369 6.649 1.00 98.31 95 ASP A CA 1
ATOM 740 C C . ASP A 1 95 ? 1.298 8.388 7.052 1.00 98.31 95 ASP A C 1
ATOM 742 O O . ASP A 1 95 ? 1.770 7.576 7.852 1.00 98.31 95 ASP A O 1
ATOM 746 N N . TYR A 1 96 ? 2.028 9.366 6.519 1.00 98.19 96 TYR A N 1
ATOM 747 C CA . TYR A 1 96 ? 3.433 9.583 6.851 1.00 98.19 96 TYR A CA 1
ATOM 748 C C . TYR A 1 96 ? 3.619 10.047 8.298 1.00 98.19 96 TYR A C 1
ATOM 750 O O . TYR A 1 96 ? 4.579 9.622 8.941 1.00 98.19 96 TYR A O 1
ATOM 758 N N . ALA A 1 97 ? 2.700 10.848 8.849 1.00 97.75 97 ALA A N 1
ATOM 759 C CA . ALA A 1 97 ? 2.798 11.275 10.243 1.00 97.75 97 ALA A CA 1
ATOM 760 C C . ALA A 1 97 ? 2.661 10.077 11.196 1.00 97.75 97 ALA A C 1
ATOM 762 O O . ALA A 1 97 ? 3.416 9.954 12.161 1.00 97.75 97 ALA A O 1
ATOM 763 N N . SER A 1 98 ? 1.778 9.132 10.871 1.00 98.19 98 SER A N 1
ATOM 764 C CA . SER A 1 98 ? 1.665 7.841 11.553 1.00 98.19 98 SER A CA 1
ATOM 765 C C . SER A 1 98 ? 2.931 6.994 11.421 1.00 98.19 98 SER A C 1
ATOM 767 O O . SER A 1 98 ? 3.348 6.366 12.394 1.00 98.19 98 SER A O 1
ATOM 769 N N . ALA A 1 99 ? 3.588 6.997 10.256 1.00 98.12 99 ALA A N 1
ATOM 770 C CA . ALA A 1 99 ? 4.873 6.319 10.092 1.00 98.12 99 ALA A CA 1
ATOM 771 C C . ALA A 1 99 ? 5.927 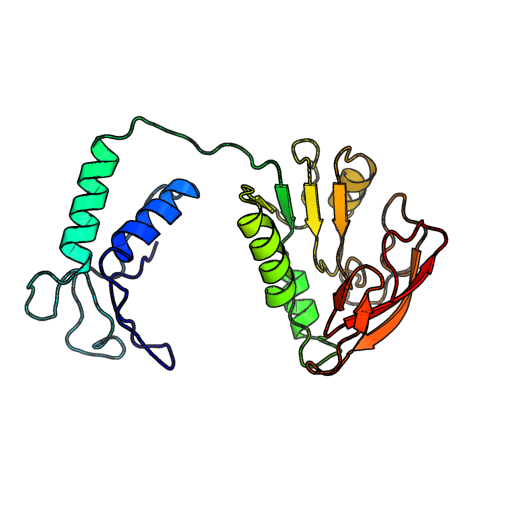6.873 11.068 1.00 98.12 99 ALA A C 1
ATOM 773 O O . ALA A 1 99 ? 6.542 6.101 11.805 1.00 98.12 99 ALA A O 1
ATOM 774 N N . TRP A 1 100 ? 6.068 8.200 11.150 1.00 98.19 100 TRP A N 1
ATOM 775 C CA . TRP A 1 100 ? 6.994 8.860 12.081 1.00 98.19 100 TRP A CA 1
ATOM 776 C C . TRP A 1 100 ? 6.619 8.635 13.543 1.00 98.19 100 TRP A C 1
ATOM 778 O O . TRP A 1 100 ? 7.490 8.440 14.394 1.00 98.19 100 TRP A O 1
ATOM 788 N N . ALA A 1 101 ? 5.320 8.619 13.839 1.00 98.00 101 ALA A N 1
ATOM 789 C CA . ALA A 1 101 ? 4.816 8.340 15.170 1.00 98.00 101 ALA A CA 1
ATOM 790 C C . ALA A 1 101 ? 5.269 6.968 15.666 1.00 98.00 101 ALA A C 1
ATOM 792 O O . ALA A 1 101 ? 5.782 6.814 16.777 1.00 98.00 101 ALA A O 1
ATOM 793 N N . TRP A 1 102 ? 5.107 5.961 14.818 1.00 97.69 102 TRP A N 1
ATOM 794 C CA . TRP A 1 102 ? 5.440 4.586 15.154 1.00 97.69 102 TRP A CA 1
ATOM 795 C C . TRP A 1 102 ? 6.928 4.283 15.069 1.00 97.69 102 TRP A C 1
ATOM 797 O O . TRP A 1 102 ? 7.383 3.394 15.780 1.00 97.69 102 TRP A O 1
ATOM 807 N N . GLU A 1 103 ? 7.698 5.050 14.305 1.00 97.38 103 GLU A N 1
ATOM 808 C CA . GLU A 1 103 ? 9.160 5.023 14.377 1.00 97.38 103 GLU A CA 1
ATOM 809 C C . GLU A 1 103 ? 9.679 5.648 15.682 1.00 97.38 103 GLU A C 1
ATOM 811 O O . GLU A 1 103 ? 10.589 5.112 16.312 1.00 97.38 103 GLU A O 1
ATOM 816 N N . THR A 1 104 ? 9.059 6.740 16.137 1.00 97.62 104 THR A N 1
ATOM 817 C CA . THR A 1 104 ? 9.436 7.436 17.378 1.00 97.62 104 THR A CA 1
ATOM 818 C C . THR A 1 104 ? 9.064 6.623 18.616 1.00 97.62 104 THR A C 1
ATOM 820 O O . THR A 1 104 ? 9.836 6.526 19.570 1.00 97.62 104 THR A O 1
ATOM 823 N N . GLN A 1 105 ? 7.869 6.028 18.624 1.00 97.81 105 GLN A N 1
ATOM 824 C CA . GLN A 1 105 ? 7.395 5.183 19.716 1.00 97.81 105 GLN A CA 1
ATOM 825 C C . GLN A 1 105 ? 6.831 3.863 19.177 1.00 97.81 105 GLN A C 1
ATOM 827 O O . GLN A 1 105 ? 5.608 3.655 19.160 1.00 97.81 105 GLN A O 1
ATOM 832 N N . PRO A 1 106 ? 7.708 2.918 18.798 1.00 97.44 106 PRO A N 1
ATOM 833 C CA . PRO A 1 106 ? 7.271 1.608 18.336 1.00 97.44 106 PRO A CA 1
ATOM 834 C C . PRO A 1 106 ? 6.613 0.808 19.466 1.00 97.44 106 PRO A C 1
ATOM 836 O O . PRO A 1 106 ? 5.698 0.036 19.193 1.00 97.44 106 PRO A O 1
ATOM 839 N N . GLN A 1 107 ? 6.990 1.047 20.734 1.00 98.12 107 GLN A N 1
ATOM 840 C CA . GLN A 1 107 ? 6.553 0.347 21.962 1.00 98.12 107 GLN A CA 1
ATOM 841 C C . GLN A 1 107 ? 6.916 -1.154 22.002 1.00 98.12 107 GLN A C 1
ATOM 843 O O . GLN A 1 107 ? 7.328 -1.664 23.041 1.00 98.12 107 GLN A O 1
ATOM 848 N N . GLY A 1 108 ? 6.814 -1.868 20.884 1.00 95.88 108 GLY A N 1
ATOM 849 C CA . GLY A 1 108 ? 7.447 -3.161 20.644 1.00 95.88 108 GLY A CA 1
ATOM 850 C C . GLY A 1 108 ? 8.501 -3.023 19.557 1.00 95.88 108 GLY A C 1
ATOM 851 O O . GLY A 1 108 ? 8.227 -2.401 18.538 1.00 95.88 108 GLY A O 1
ATOM 852 N N . ARG A 1 109 ? 9.686 -3.612 19.752 1.00 94.94 109 ARG A N 1
ATOM 853 C CA . ARG A 1 109 ? 10.820 -3.495 18.815 1.00 94.94 109 ARG A CA 1
ATOM 854 C C . ARG A 1 109 ? 10.449 -3.825 17.363 1.00 94.94 109 ARG A C 1
ATOM 856 O O . ARG A 1 109 ? 10.961 -3.187 16.453 1.00 94.94 109 ARG A O 1
ATOM 863 N N . ASP A 1 110 ? 9.542 -4.781 17.172 1.00 91.94 110 ASP A N 1
ATOM 864 C CA . ASP A 1 110 ? 9.159 -5.310 15.857 1.00 91.94 110 ASP A CA 1
ATOM 865 C C . ASP A 1 110 ? 7.816 -4.756 15.341 1.00 91.94 110 ASP A C 1
ATOM 867 O O . ASP A 1 110 ? 7.249 -5.247 14.351 1.00 91.94 110 ASP A O 1
ATOM 871 N N . PHE A 1 111 ? 7.272 -3.733 16.011 1.00 95.00 111 PHE A N 1
ATOM 872 C CA . PHE A 1 111 ? 6.139 -2.986 15.483 1.00 95.00 111 PHE A CA 1
ATOM 873 C C . PHE A 1 111 ? 6.607 -2.127 14.303 1.00 95.00 111 PHE A C 1
ATOM 875 O O . PHE A 1 111 ? 7.516 -1.313 14.433 1.00 95.00 111 PHE A O 1
ATOM 882 N N . SER A 1 112 ? 5.972 -2.300 13.143 1.00 95.81 112 SER A N 1
ATOM 883 C CA . SER A 1 112 ? 6.287 -1.550 11.928 1.00 95.81 112 SER A CA 1
ATOM 884 C C . SER A 1 112 ? 4.997 -1.149 11.230 1.00 95.81 112 SER A C 1
ATOM 886 O O . SER A 1 112 ? 4.222 -2.008 10.802 1.00 95.81 112 SER A O 1
ATOM 888 N N . TYR A 1 113 ? 4.790 0.162 11.091 1.00 97.81 113 TYR A N 1
ATOM 889 C CA . TYR A 1 113 ? 3.648 0.716 10.366 1.00 97.81 113 TYR A CA 1
ATOM 890 C C . TYR A 1 113 ? 3.624 0.251 8.913 1.00 97.81 113 TYR A C 1
ATOM 892 O O . TYR A 1 113 ? 2.607 -0.235 8.427 1.00 97.81 113 TYR A O 1
ATOM 900 N N . PHE A 1 114 ? 4.777 0.334 8.242 1.00 97.31 114 PHE A N 1
ATOM 901 C CA . PHE A 1 114 ? 4.899 -0.087 6.855 1.00 97.31 114 PHE A CA 1
ATOM 902 C C . PHE A 1 114 ? 4.558 -1.568 6.692 1.00 97.31 114 PHE A C 1
ATOM 904 O O . PHE A 1 114 ? 3.803 -1.912 5.790 1.00 97.31 114 PHE A O 1
ATOM 911 N N . ARG A 1 115 ? 5.033 -2.445 7.591 1.00 96.25 115 ARG A N 1
ATOM 912 C CA . ARG A 1 115 ? 4.665 -3.869 7.559 1.00 96.25 115 ARG A CA 1
ATOM 913 C C . ARG A 1 115 ? 3.158 -4.064 7.705 1.00 96.25 115 ARG A C 1
ATOM 915 O O . ARG A 1 115 ? 2.582 -4.816 6.933 1.00 96.25 115 ARG A O 1
ATOM 922 N N . LEU A 1 116 ? 2.529 -3.367 8.649 1.00 96.12 116 LEU A N 1
ATOM 923 C CA . LEU A 1 116 ? 1.093 -3.468 8.905 1.00 96.12 116 LEU A CA 1
ATOM 924 C C . LEU A 1 116 ? 0.254 -3.037 7.689 1.00 96.12 116 LEU A C 1
ATOM 926 O O . LEU A 1 116 ? -0.645 -3.763 7.268 1.00 96.12 116 LEU A O 1
ATOM 930 N N . VAL A 1 117 ? 0.594 -1.898 7.078 1.00 98.44 117 VAL A N 1
ATOM 931 C CA . VAL A 1 117 ? -0.034 -1.429 5.832 1.00 98.44 117 VAL A CA 1
ATOM 932 C C . VAL A 1 117 ? 0.232 -2.402 4.687 1.00 98.44 117 VAL A C 1
ATOM 934 O O . VAL A 1 117 ? -0.682 -2.745 3.941 1.00 98.44 117 VAL A O 1
ATOM 937 N N . PHE A 1 118 ? 1.469 -2.870 4.535 1.00 98.50 118 PHE A N 1
ATOM 938 C CA . PHE A 1 118 ? 1.851 -3.745 3.434 1.00 98.50 118 PHE A CA 1
ATOM 939 C C . PHE A 1 118 ? 1.221 -5.139 3.549 1.00 98.50 118 PHE A C 1
ATOM 941 O O . PHE A 1 118 ? 0.871 -5.743 2.538 1.00 98.50 118 PHE A O 1
ATOM 948 N N . ASP A 1 119 ? 1.022 -5.654 4.763 1.00 97.50 119 ASP A N 1
ATOM 949 C CA . ASP A 1 119 ? 0.284 -6.894 5.005 1.00 97.50 119 ASP A CA 1
ATOM 950 C C . ASP A 1 119 ? -1.196 -6.741 4.622 1.00 97.50 119 ASP A C 1
ATOM 952 O O . ASP A 1 119 ? -1.729 -7.611 3.927 1.00 97.50 119 ASP A O 1
ATOM 956 N N . ALA A 1 120 ? -1.825 -5.607 4.957 1.00 98.19 120 ALA A N 1
ATOM 957 C CA . ALA A 1 120 ? -3.175 -5.273 4.499 1.00 98.19 120 ALA A CA 1
ATOM 958 C C . ALA A 1 120 ? -3.254 -5.159 2.963 1.00 98.19 120 ALA A C 1
ATOM 960 O O . ALA A 1 120 ? -4.106 -5.789 2.336 1.00 98.19 120 ALA A O 1
ATOM 961 N N . TYR A 1 121 ? -2.317 -4.437 2.339 1.00 98.75 121 TYR A N 1
ATOM 962 C CA . TYR A 1 121 ? -2.212 -4.319 0.882 1.00 98.75 121 TYR A CA 1
ATOM 963 C C . TYR A 1 121 ? -2.072 -5.689 0.204 1.00 98.75 121 TYR A C 1
ATOM 965 O O . TYR A 1 121 ? -2.818 -6.010 -0.721 1.00 98.75 121 TYR A O 1
ATOM 973 N N . LYS A 1 122 ? -1.166 -6.548 0.691 1.00 98.56 122 LYS A N 1
ATOM 974 C CA . LYS A 1 122 ? -0.985 -7.913 0.169 1.00 98.56 122 LYS A CA 1
ATOM 975 C C . LYS A 1 122 ? -2.246 -8.759 0.320 1.00 98.56 122 LYS A C 1
ATOM 977 O O . LYS A 1 122 ? -2.535 -9.546 -0.578 1.00 98.56 122 LYS A O 1
ATOM 982 N N . ALA A 1 123 ? -2.973 -8.638 1.431 1.00 97.94 123 ALA A N 1
ATOM 983 C CA . ALA A 1 123 ? -4.222 -9.366 1.633 1.00 97.94 123 ALA A CA 1
ATOM 984 C C . ALA A 1 123 ? -5.269 -8.970 0.580 1.00 97.94 123 ALA A C 1
ATOM 986 O O . ALA A 1 123 ? -5.818 -9.845 -0.088 1.00 97.94 123 ALA A O 1
ATOM 987 N N . LEU A 1 124 ? -5.459 -7.668 0.349 1.00 98.25 124 LEU A N 1
ATOM 988 C CA . LEU A 1 124 ? -6.358 -7.153 -0.689 1.00 98.25 124 LEU A CA 1
ATOM 989 C C . LEU A 1 124 ? -5.925 -7.592 -2.101 1.00 98.25 1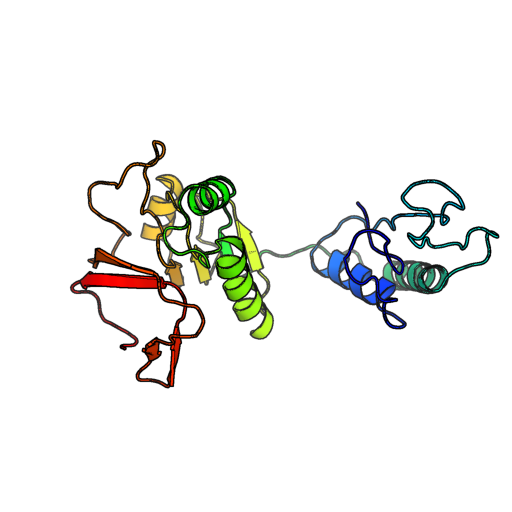24 LEU A C 1
ATOM 991 O O . LEU A 1 124 ? -6.747 -8.072 -2.881 1.00 98.25 124 LEU A O 1
ATOM 995 N N . ARG A 1 125 ? -4.625 -7.515 -2.421 1.00 98.25 125 ARG A N 1
ATOM 996 C CA . ARG A 1 125 ? -4.083 -7.953 -3.722 1.00 98.25 125 ARG A CA 1
ATOM 997 C C . ARG A 1 125 ? -4.260 -9.450 -3.968 1.00 98.25 125 ARG A C 1
ATOM 999 O O . ARG A 1 125 ? -4.571 -9.839 -5.088 1.00 98.25 125 ARG A O 1
ATOM 1006 N N . LYS A 1 126 ? -4.115 -10.295 -2.940 1.00 98.25 126 LYS A N 1
ATOM 1007 C CA . LYS A 1 126 ? -4.376 -11.745 -3.042 1.00 98.25 126 LYS A CA 1
ATOM 1008 C C . LYS A 1 126 ? -5.840 -12.069 -3.343 1.00 98.25 126 LYS A C 1
ATOM 1010 O O . LYS A 1 126 ? -6.109 -13.119 -3.915 1.00 98.25 126 LYS A O 1
ATOM 1015 N N . LEU A 1 127 ? -6.760 -11.177 -2.981 1.00 97.75 127 LEU A N 1
ATOM 1016 C CA . LEU A 1 127 ? -8.180 -11.274 -3.322 1.00 97.75 127 LEU A CA 1
ATOM 1017 C C . LEU A 1 127 ? -8.501 -10.702 -4.715 1.00 97.75 127 LEU A C 1
ATOM 1019 O O . LEU A 1 127 ? -9.658 -10.721 -5.122 1.00 97.75 127 LEU A O 1
ATOM 1023 N N . GLY A 1 128 ? -7.501 -10.200 -5.450 1.00 97.25 128 GLY A N 1
ATOM 1024 C CA . GLY A 1 128 ? -7.683 -9.625 -6.784 1.00 97.25 128 GLY A CA 1
ATOM 1025 C C . GLY A 1 128 ? -8.337 -8.242 -6.786 1.00 97.25 128 GLY A C 1
ATOM 1026 O O . GLY A 1 128 ? -8.864 -7.823 -7.813 1.00 97.25 128 GLY A O 1
ATOM 1027 N N . LEU A 1 129 ? -8.333 -7.535 -5.651 1.00 97.62 129 LEU A N 1
ATOM 1028 C CA . LEU A 1 129 ? -8.941 -6.211 -5.545 1.00 97.62 129 LEU A CA 1
ATOM 1029 C C . LEU A 1 129 ? -8.012 -5.120 -6.099 1.00 97.62 129 LEU A C 1
ATOM 1031 O O . LEU A 1 129 ? -6.809 -5.104 -5.819 1.00 97.62 129 LEU A O 1
ATOM 1035 N N . ASN A 1 130 ? -8.601 -4.170 -6.832 1.00 97.88 130 ASN A N 1
ATOM 1036 C CA . ASN A 1 130 ? -7.996 -2.857 -7.061 1.00 97.88 130 ASN A CA 1
ATOM 1037 C C . ASN A 1 130 ? -8.078 -2.036 -5.771 1.00 97.88 130 ASN A C 1
ATOM 1039 O O . ASN A 1 130 ? -9.025 -2.196 -4.998 1.00 97.88 130 ASN A O 1
ATOM 1043 N N . ILE A 1 131 ? -7.072 -1.193 -5.530 1.00 98.56 131 ILE A N 1
ATOM 1044 C CA . ILE A 1 131 ? -6.890 -0.491 -4.257 1.00 98.56 131 ILE A CA 1
ATOM 1045 C C . ILE A 1 131 ? -6.490 0.953 -4.543 1.00 98.56 131 ILE A C 1
ATOM 1047 O O . ILE A 1 131 ? -5.467 1.176 -5.190 1.00 98.56 131 ILE A O 1
ATOM 1051 N N . ASP A 1 132 ? -7.244 1.902 -3.998 1.00 98.69 132 ASP A N 1
ATOM 1052 C CA . ASP A 1 132 ? -6.826 3.301 -3.922 1.00 98.69 132 ASP A CA 1
ATOM 1053 C C . ASP A 1 132 ? -6.094 3.527 -2.594 1.00 98.69 132 ASP A C 1
ATOM 1055 O O . ASP A 1 132 ? -6.592 3.149 -1.529 1.00 98.69 132 ASP A O 1
ATOM 1059 N N . ILE A 1 133 ? -4.913 4.148 -2.635 1.00 98.56 133 ILE A N 1
ATOM 1060 C CA . ILE A 1 133 ? -4.219 4.593 -1.420 1.00 98.56 133 ILE A CA 1
ATOM 1061 C C . ILE A 1 133 ? -4.669 6.017 -1.113 1.00 98.56 133 ILE A C 1
ATOM 1063 O O . ILE A 1 133 ? -4.461 6.921 -1.920 1.00 98.56 133 ILE A O 1
ATOM 1067 N N . LEU A 1 134 ? -5.288 6.206 0.049 1.00 98.38 134 LEU A N 1
ATOM 1068 C CA . LEU A 1 134 ? -5.899 7.473 0.442 1.00 98.38 134 LEU A CA 1
ATOM 1069 C C . LEU A 1 134 ? -5.073 8.209 1.503 1.00 98.38 134 LEU A C 1
ATOM 1071 O O . LEU A 1 134 ? -4.477 7.556 2.368 1.00 98.38 134 LEU A O 1
ATOM 1075 N N . PRO A 1 135 ? -5.079 9.554 1.492 1.00 97.62 135 PRO A N 1
ATOM 1076 C CA . PRO A 1 135 ? -4.526 10.345 2.582 1.00 97.62 135 PRO A CA 1
ATOM 1077 C C . PRO A 1 135 ? -5.431 10.291 3.835 1.00 97.62 135 PRO A C 1
ATOM 1079 O O . PRO A 1 135 ? -6.635 10.019 3.731 1.00 97.62 135 PRO A O 1
ATOM 1082 N N . PRO A 1 136 ? -4.880 10.565 5.034 1.00 93.81 136 PRO A N 1
ATOM 1083 C CA . PRO A 1 136 ? -5.584 10.434 6.321 1.00 93.81 136 PRO A CA 1
ATOM 1084 C C . PRO A 1 136 ? -6.678 11.481 6.585 1.00 93.81 136 PRO A C 1
ATOM 1086 O O . PRO A 1 136 ? -7.410 11.387 7.573 1.00 93.81 136 PRO A O 1
ATOM 1089 N N . ASP A 1 137 ? -6.782 12.502 5.740 1.00 95.56 137 ASP A N 1
ATOM 1090 C CA . ASP A 1 137 ? -7.759 13.589 5.809 1.00 95.56 137 ASP A CA 1
ATOM 1091 C C . ASP A 1 137 ? -8.896 13.448 4.789 1.00 95.56 137 ASP A C 1
ATOM 1093 O O . ASP A 1 137 ? -9.690 14.372 4.606 1.00 95.56 137 ASP A O 1
ATOM 1097 N N . THR A 1 138 ? -9.014 12.278 4.150 1.00 97.75 138 THR A N 1
ATOM 1098 C CA . THR A 1 138 ? -10.090 12.003 3.194 1.00 97.75 138 THR A CA 1
ATOM 1099 C C . THR A 1 138 ? -11.465 12.173 3.845 1.00 97.75 138 THR A C 1
ATOM 1101 O O . THR A 1 138 ? -11.821 11.441 4.765 1.00 97.75 138 THR A O 1
ATOM 1104 N N . ALA A 1 139 ? -12.251 13.115 3.321 1.00 97.69 139 ALA A N 1
ATOM 1105 C CA . ALA A 1 139 ? -13.568 13.484 3.846 1.00 97.69 139 ALA A CA 1
ATOM 1106 C C . ALA A 1 139 ? -14.750 12.802 3.130 1.00 97.69 139 ALA A C 1
ATOM 1108 O O . ALA A 1 139 ? -15.893 12.943 3.556 1.00 97.69 139 ALA A O 1
ATOM 1109 N N . ASP A 1 140 ? -14.501 12.083 2.032 1.00 97.69 140 ASP A N 1
ATOM 1110 C CA . ASP A 1 140 ? -15.530 11.357 1.285 1.00 97.69 140 ASP A CA 1
ATOM 1111 C C . ASP A 1 140 ? -15.093 9.912 1.041 1.00 97.69 140 ASP A C 1
ATOM 1113 O O . ASP A 1 140 ? -14.158 9.637 0.288 1.00 97.69 140 ASP A O 1
ATOM 1117 N N . LEU A 1 141 ? -15.800 8.985 1.687 1.00 98.25 141 LEU A N 1
ATOM 1118 C CA . LEU A 1 141 ? -15.601 7.543 1.557 1.00 98.25 141 LEU A CA 1
ATOM 1119 C C . LEU A 1 141 ? -16.770 6.860 0.831 1.00 98.25 141 LEU A C 1
ATOM 1121 O O . LEU A 1 141 ? -16.837 5.633 0.802 1.00 98.25 141 LEU A O 1
ATOM 1125 N N . SER A 1 142 ? -17.714 7.626 0.274 1.00 97.19 142 SER A N 1
ATOM 1126 C CA . SER A 1 142 ? -18.985 7.109 -0.259 1.00 97.19 142 SER A CA 1
ATOM 1127 C C . SER A 1 142 ? -18.816 6.153 -1.439 1.00 97.19 142 SER A C 1
ATOM 1129 O O . SER A 1 142 ? -19.645 5.270 -1.648 1.00 97.19 142 SER A O 1
ATOM 1131 N N . ALA A 1 143 ? -17.734 6.309 -2.200 1.00 96.31 143 ALA A N 1
ATOM 1132 C CA . ALA A 1 143 ? -17.464 5.493 -3.375 1.00 96.31 143 ALA A CA 1
ATOM 1133 C C . ALA A 1 143 ? -16.780 4.153 -3.067 1.00 96.31 143 ALA A C 1
ATOM 1135 O O . ALA A 1 143 ? -16.678 3.315 -3.960 1.00 96.31 143 ALA A O 1
ATOM 1136 N N . TYR A 1 144 ? -16.300 3.954 -1.839 1.00 98.44 144 TYR A N 1
ATOM 1137 C CA . TYR A 1 144 ? -15.588 2.742 -1.451 1.00 98.44 144 TYR A CA 1
ATOM 1138 C C . TYR A 1 144 ? -16.549 1.759 -0.784 1.00 98.44 144 TYR A C 1
ATOM 1140 O O . TYR A 1 144 ? -17.413 2.139 -0.000 1.00 98.44 144 TYR A O 1
ATOM 1148 N N . LYS A 1 145 ? -16.407 0.470 -1.086 1.00 98.44 145 LYS A N 1
ATOM 1149 C CA . LYS A 1 145 ? -17.151 -0.608 -0.412 1.00 98.44 145 LYS A CA 1
ATOM 1150 C C . LYS A 1 145 ? -16.405 -1.118 0.819 1.00 98.44 145 LYS A C 1
ATOM 1152 O O . LYS A 1 145 ? -17.011 -1.705 1.713 1.00 98.44 145 LYS A O 1
ATOM 1157 N N . LEU A 1 146 ? -15.089 -0.921 0.833 1.00 98.69 146 LEU A N 1
ATOM 1158 C CA . LEU A 1 146 ? -14.182 -1.362 1.879 1.00 98.69 146 LEU A CA 1
ATOM 1159 C C . LEU A 1 146 ? -13.116 -0.287 2.117 1.00 98.69 146 LEU A C 1
ATOM 1161 O O . LEU A 1 146 ? -12.433 0.114 1.179 1.00 98.69 146 LEU A O 1
ATOM 1165 N N . VAL A 1 147 ? -12.945 0.150 3.362 1.00 98.62 147 VAL A N 1
ATOM 1166 C CA . VAL A 1 147 ? -11.923 1.125 3.770 1.00 98.62 147 VAL A CA 1
ATOM 1167 C C . VAL A 1 147 ? -11.052 0.512 4.858 1.00 98.62 147 VAL A C 1
ATOM 1169 O O . VAL A 1 147 ? -11.557 0.065 5.885 1.00 98.62 147 VAL A O 1
ATOM 1172 N N . LEU A 1 148 ? -9.737 0.488 4.653 1.00 98.69 148 LEU A N 1
ATOM 1173 C CA . LEU A 1 148 ? -8.768 0.016 5.638 1.00 98.69 148 LEU A CA 1
ATOM 1174 C C . LEU A 1 148 ? -7.952 1.190 6.168 1.00 98.69 148 LEU A C 1
ATOM 1176 O O . LEU A 1 148 ? -7.358 1.928 5.390 1.00 98.69 148 LEU A O 1
ATOM 1180 N N . ALA A 1 149 ? -7.833 1.297 7.489 1.00 98.25 149 ALA A N 1
ATOM 1181 C CA . ALA A 1 149 ? -6.874 2.185 8.148 1.00 98.25 149 ALA A CA 1
ATOM 1182 C C . ALA A 1 149 ? -6.057 1.356 9.153 1.00 98.25 149 ALA A C 1
ATOM 1184 O O . ALA A 1 149 ? -6.437 1.262 10.318 1.00 98.25 149 ALA A O 1
ATOM 1185 N N . PRO A 1 150 ? -4.968 0.686 8.724 1.00 97.06 150 PRO A N 1
ATOM 1186 C CA . PRO A 1 150 ? -4.347 -0.372 9.525 1.00 97.06 150 PRO A CA 1
ATOM 1187 C C . PRO A 1 150 ? -3.707 0.087 10.840 1.00 97.06 150 PRO A C 1
ATOM 1189 O O . PRO A 1 150 ? -3.546 -0.724 11.739 1.00 97.06 150 PRO A O 1
ATOM 1192 N N . GLY A 1 151 ? -3.337 1.359 10.972 1.00 97.25 151 GLY A N 1
ATOM 1193 C CA . GLY A 1 151 ? -2.711 1.871 12.193 1.00 97.25 151 GLY A CA 1
ATOM 1194 C C . GLY A 1 151 ? -2.452 3.365 12.124 1.00 97.25 151 GLY A C 1
ATOM 1195 O O . GLY A 1 151 ? -1.327 3.800 12.345 1.00 97.25 151 GLY A O 1
ATOM 1196 N N . VAL A 1 152 ? -3.454 4.147 11.724 1.00 98.25 152 VAL A N 1
ATOM 1197 C CA . VAL A 1 152 ? -3.314 5.604 11.565 1.00 98.25 152 VAL A CA 1
ATOM 1198 C C . VAL A 1 152 ? -3.357 6.252 12.950 1.00 98.25 152 VAL A C 1
ATOM 1200 O O . VAL A 1 152 ? -4.384 6.206 13.621 1.00 98.25 152 VAL A O 1
ATOM 1203 N N . ALA A 1 153 ? -2.239 6.819 13.403 1.00 98.25 153 ALA A N 1
ATOM 1204 C CA . ALA A 1 153 ? -2.016 7.272 14.776 1.00 98.25 153 ALA A CA 1
ATOM 1205 C C . ALA A 1 153 ? -3.047 8.292 15.261 1.00 98.25 153 ALA A C 1
ATOM 1207 O O . ALA A 1 153 ? -3.521 8.177 16.392 1.00 98.25 153 ALA A O 1
ATOM 1208 N N . THR A 1 154 ? -3.426 9.215 14.382 1.00 98.06 154 THR A N 1
ATOM 1209 C CA . THR A 1 154 ? -4.408 10.266 14.640 1.00 98.06 154 THR A CA 1
ATOM 1210 C C . THR A 1 154 ? -5.400 10.274 13.489 1.00 98.06 154 THR A C 1
ATOM 1212 O O . THR A 1 154 ? -5.007 10.505 12.346 1.00 98.06 154 THR A O 1
ATOM 1215 N N . LEU A 1 155 ? -6.679 10.021 13.765 1.00 97.19 155 LEU A N 1
ATOM 1216 C CA . LEU A 1 155 ? -7.715 10.145 12.743 1.00 97.19 155 LEU A CA 1
ATOM 1217 C C . LEU A 1 155 ? -8.215 11.587 12.712 1.00 97.19 155 LEU A C 1
ATOM 1219 O O . LEU A 1 155 ? -8.552 12.167 13.744 1.00 97.19 155 LEU A O 1
ATOM 1223 N N . SER A 1 156 ? -8.236 12.177 11.521 1.00 96.31 156 SER A N 1
ATOM 1224 C CA . SER A 1 156 ? -8.718 13.543 11.337 1.00 96.31 156 SER A CA 1
ATOM 1225 C C . SER A 1 156 ? -10.233 13.623 11.561 1.00 96.31 156 SER A C 1
ATOM 1227 O O . SER A 1 156 ? -10.956 12.653 11.323 1.00 96.31 156 SER A O 1
ATOM 1229 N N . ALA A 1 157 ? -10.735 14.787 11.986 1.00 96.88 157 ALA A N 1
ATOM 1230 C CA . ALA A 1 157 ? -12.178 14.993 12.129 1.00 96.88 157 ALA A CA 1
ATOM 1231 C C . ALA A 1 157 ? -12.950 14.724 10.816 1.00 96.88 157 ALA A C 1
ATOM 1233 O O . ALA A 1 157 ? -13.908 13.959 10.874 1.00 96.88 157 ALA A O 1
ATOM 1234 N N . PRO A 1 158 ? -12.505 15.205 9.631 1.00 97.62 158 PRO A N 1
ATOM 1235 C CA . PRO A 1 158 ? -13.170 14.874 8.369 1.00 97.62 158 PRO A CA 1
ATOM 1236 C C . PRO A 1 158 ? -13.231 13.371 8.081 1.00 97.62 158 PRO A C 1
ATOM 1238 O O . PRO A 1 158 ? -14.248 12.883 7.596 1.00 97.62 158 PRO A O 1
ATOM 1241 N N . PHE A 1 159 ? -12.174 12.621 8.406 1.00 98.00 159 PHE A N 1
ATOM 1242 C CA . PHE A 1 159 ? -12.170 11.173 8.214 1.00 98.00 159 PHE A CA 1
ATOM 1243 C C . PHE A 1 159 ? -13.115 10.460 9.190 1.00 98.00 159 PHE A C 1
ATOM 1245 O O . PHE A 1 159 ? -13.824 9.540 8.791 1.00 98.00 159 PHE A O 1
ATOM 1252 N N . LEU A 1 160 ? -13.169 10.889 10.456 1.00 97.94 160 LEU A N 1
ATOM 1253 C CA . LEU A 1 160 ? -14.130 10.364 11.434 1.00 97.94 160 LEU A CA 1
ATOM 1254 C C . LEU A 1 160 ? -15.579 10.660 11.016 1.00 97.94 160 LEU A C 1
ATOM 1256 O O . LEU A 1 160 ? -16.421 9.767 11.087 1.00 97.94 160 LEU A O 1
ATOM 1260 N N . ASP A 1 161 ? -15.860 11.866 10.521 1.00 98.12 161 ASP A N 1
ATOM 1261 C CA . ASP A 1 161 ? -17.181 12.236 10.003 1.00 98.12 161 ASP A CA 1
ATOM 1262 C C . ASP A 1 161 ? -17.558 11.380 8.782 1.00 98.12 161 ASP A C 1
ATOM 1264 O O . ASP A 1 161 ? -18.677 10.869 8.694 1.00 98.12 161 ASP A O 1
ATOM 1268 N N . ALA A 1 162 ? -16.606 11.147 7.872 1.00 98.25 162 ALA A N 1
ATOM 1269 C CA . ALA A 1 162 ? -16.799 10.281 6.713 1.00 98.25 162 ALA A CA 1
ATOM 1270 C C . ALA A 1 162 ? -17.045 8.818 7.115 1.00 98.25 162 ALA A C 1
ATOM 1272 O O . ALA A 1 162 ? -17.930 8.167 6.557 1.00 98.25 162 ALA A O 1
ATOM 1273 N N . LEU A 1 163 ? -16.302 8.302 8.103 1.00 97.94 163 LEU A N 1
ATOM 1274 C CA . LEU A 1 163 ? -16.509 6.963 8.659 1.00 97.94 163 LEU A CA 1
ATOM 1275 C C . LEU A 1 163 ? -17.904 6.811 9.271 1.00 97.94 163 LEU A C 1
ATOM 1277 O O . LEU A 1 163 ? -18.526 5.767 9.097 1.00 97.94 163 LEU A O 1
ATOM 1281 N N . ALA A 1 164 ? -18.412 7.839 9.956 1.00 97.81 164 ALA A N 1
ATOM 1282 C CA . ALA A 1 164 ? -19.713 7.792 10.621 1.00 97.81 164 ALA A CA 1
ATOM 1283 C C . ALA A 1 164 ? -20.889 7.587 9.650 1.00 97.81 164 ALA A C 1
ATOM 1285 O O . ALA A 1 164 ? -21.915 7.030 10.040 1.00 97.81 164 ALA A O 1
ATOM 1286 N N . ILE A 1 165 ? -20.748 8.033 8.398 1.00 97.62 165 ILE A N 1
ATOM 1287 C CA . ILE A 1 165 ? -21.786 7.919 7.360 1.00 97.62 165 ILE A CA 1
ATOM 1288 C C . ILE A 1 165 ? -21.467 6.866 6.292 1.00 97.62 165 ILE A C 1
ATOM 1290 O O . ILE A 1 165 ? -22.287 6.627 5.399 1.00 97.62 165 ILE A O 1
ATOM 1294 N N . HIS A 1 166 ? -20.293 6.239 6.358 1.00 97.94 166 HIS A N 1
ATOM 1295 C CA . HIS A 1 166 ? -19.864 5.240 5.391 1.00 97.94 166 HIS A CA 1
ATOM 1296 C C . HIS A 1 166 ? -20.791 4.017 5.421 1.00 97.94 166 HIS A C 1
ATOM 1298 O O . HIS A 1 166 ? -21.047 3.441 6.472 1.00 97.94 166 HIS A O 1
ATOM 1304 N N . GLN A 1 167 ? -21.301 3.621 4.252 1.00 97.44 167 GLN A N 1
ATOM 1305 C CA . GLN A 1 167 ? -22.235 2.492 4.117 1.00 97.44 167 GLN A CA 1
ATOM 1306 C C . GLN A 1 167 ? -21.532 1.154 3.828 1.00 97.44 167 GLN A C 1
ATOM 1308 O O . GLN A 1 167 ? -22.182 0.110 3.809 1.00 97.44 167 GLN A O 1
ATOM 1313 N N . GLY A 1 168 ? -20.224 1.183 3.552 1.00 97.25 168 GLY A N 1
ATOM 1314 C CA . GLY A 1 168 ? -19.395 -0.003 3.355 1.00 97.25 168 GLY A CA 1
ATOM 1315 C C . GLY A 1 168 ? -18.777 -0.517 4.657 1.00 97.25 168 GLY A C 1
ATOM 1316 O O . GLY A 1 168 ? -19.177 -0.147 5.761 1.00 97.25 168 GLY A O 1
ATOM 1317 N N . ILE A 1 169 ? -17.776 -1.385 4.527 1.00 97.25 169 ILE A N 1
ATOM 1318 C CA . ILE A 1 169 ? -17.041 -1.945 5.666 1.00 97.25 169 ILE A CA 1
ATOM 1319 C C . ILE A 1 169 ? -15.802 -1.092 5.941 1.00 97.25 169 ILE A C 1
ATOM 1321 O O . ILE A 1 169 ? -14.962 -0.915 5.062 1.00 97.25 169 ILE A O 1
ATOM 1325 N N . ALA A 1 170 ? -15.638 -0.636 7.182 1.00 97.44 170 ALA A N 1
ATOM 1326 C CA . ALA A 1 170 ? -14.406 -0.009 7.649 1.00 97.44 170 ALA A CA 1
ATOM 1327 C C . ALA A 1 170 ? -13.631 -0.966 8.567 1.00 97.44 170 ALA A C 1
ATOM 1329 O O . ALA A 1 170 ? -14.118 -1.355 9.627 1.00 97.44 170 ALA A O 1
ATOM 1330 N N . LEU A 1 171 ? -12.410 -1.333 8.174 1.00 97.38 171 LEU A N 1
ATOM 1331 C CA . LEU A 1 171 ? -11.494 -2.140 8.977 1.00 97.38 171 LEU A CA 1
ATOM 1332 C C . LEU A 1 171 ? -10.371 -1.248 9.516 1.00 97.38 171 LEU A C 1
ATOM 1334 O O . LEU A 1 171 ? -9.400 -0.929 8.824 1.00 97.38 171 LEU A O 1
ATOM 1338 N N . ILE A 1 172 ? -10.524 -0.841 10.773 1.00 97.62 172 ILE A N 1
ATOM 1339 C CA . ILE A 1 172 ? -9.589 0.041 11.471 1.00 97.62 172 ILE A CA 1
ATOM 1340 C C . ILE A 1 172 ? -8.674 -0.814 12.346 1.00 97.62 172 ILE A C 1
ATOM 1342 O O . ILE A 1 172 ? -9.135 -1.539 13.225 1.00 97.62 172 ILE A O 1
ATOM 1346 N N . GLY A 1 173 ? -7.377 -0.782 12.053 1.00 97.00 173 GLY A N 1
ATOM 1347 C CA . GLY A 1 173 ? -6.400 -1.662 12.682 1.00 97.00 173 GLY A CA 1
ATOM 1348 C C . GLY A 1 173 ? -5.857 -1.129 14.013 1.00 97.00 173 GLY A C 1
ATOM 1349 O O . GLY A 1 173 ? -6.242 -0.042 14.462 1.00 97.00 173 GLY A O 1
ATOM 1350 N N . PRO A 1 174 ? -4.966 -1.894 14.667 1.00 97.00 174 PRO A N 1
ATOM 1351 C CA . PRO A 1 174 ? -4.486 -1.592 16.011 1.00 97.00 174 PRO A CA 1
ATOM 1352 C C . PRO A 1 174 ? -3.759 -0.248 16.076 1.00 97.00 174 PRO A C 1
ATOM 1354 O O . PRO A 1 174 ? -3.158 0.207 15.102 1.00 97.00 174 PRO A O 1
ATOM 1357 N N . ARG A 1 175 ? -3.769 0.369 17.260 1.00 97.75 175 ARG A N 1
ATOM 1358 C CA . ARG A 1 175 ? -3.187 1.690 17.554 1.00 97.75 175 ARG A CA 1
ATOM 1359 C C . ARG A 1 175 ? -3.795 2.852 16.778 1.00 97.75 175 ARG A C 1
ATOM 1361 O O . ARG A 1 175 ? -3.322 3.982 16.937 1.00 97.75 175 ARG A O 1
ATOM 1368 N N . SER A 1 176 ? -4.823 2.617 15.969 1.00 97.94 176 SER A N 1
ATOM 1369 C CA . SER A 1 176 ? -5.487 3.700 15.259 1.00 97.94 176 SER A CA 1
ATOM 1370 C C . SER A 1 176 ? -6.122 4.676 16.242 1.00 97.94 176 SER A C 1
ATOM 1372 O O . SER A 1 176 ? -6.693 4.268 17.255 1.00 97.94 176 SER A O 1
ATOM 1374 N N . ASN A 1 177 ? -5.996 5.967 15.941 1.00 98.00 177 ASN A N 1
ATOM 1375 C CA . ASN A 1 177 ? -6.503 7.064 16.761 1.00 98.00 177 ASN A CA 1
ATOM 1376 C C . ASN A 1 177 ? -5.999 7.047 18.220 1.00 98.00 177 ASN A C 1
ATOM 1378 O O . ASN A 1 177 ? -6.684 7.510 19.129 1.00 98.00 177 ASN A O 1
ATOM 1382 N N . SER A 1 178 ? -4.821 6.465 18.471 1.00 98.44 178 SER A N 1
ATOM 1383 C CA . SER A 1 178 ? -4.241 6.365 19.818 1.00 98.44 178 SER A CA 1
ATOM 1384 C C . SER A 1 178 ? -3.342 7.537 20.198 1.00 98.44 178 SER A C 1
ATOM 1386 O O . SER A 1 178 ? -2.803 7.549 21.311 1.00 98.44 178 SER A O 1
ATOM 1388 N N . LYS A 1 179 ? -3.183 8.521 19.305 1.00 98.44 179 LYS A N 1
ATOM 1389 C CA . LYS A 1 179 ? -2.408 9.740 19.538 1.00 98.44 179 LYS A CA 1
ATOM 1390 C C . LYS A 1 179 ? -3.197 10.993 19.165 1.00 98.44 179 LYS A C 1
ATOM 1392 O O . LYS A 1 179 ? -4.004 10.980 18.244 1.00 98.44 179 LYS A O 1
ATOM 1397 N N . THR A 1 180 ? -2.946 12.080 19.892 1.00 97.44 180 THR A N 1
ATOM 1398 C CA . THR A 1 180 ? -3.298 13.440 19.455 1.00 97.44 180 THR A CA 1
ATOM 1399 C C . THR A 1 180 ? -2.228 13.989 18.506 1.00 97.44 180 THR A C 1
ATOM 1401 O O . THR A 1 180 ? -1.168 13.380 18.333 1.00 97.44 180 THR A O 1
ATOM 1404 N N . ALA A 1 181 ? -2.467 15.166 17.918 1.00 93.69 181 ALA A N 1
ATOM 1405 C CA . ALA A 1 181 ? -1.469 15.867 17.104 1.00 93.69 181 ALA A CA 1
ATOM 1406 C C . ALA A 1 181 ? -0.174 16.177 17.887 1.00 93.69 181 ALA A C 1
ATOM 1408 O O . ALA A 1 181 ? 0.916 16.166 17.325 1.00 93.69 181 ALA A O 1
ATOM 1409 N N . GLU A 1 182 ? -0.281 16.374 19.201 1.00 96.44 182 GLU A N 1
ATOM 1410 C CA . GLU A 1 182 ? 0.822 16.635 20.134 1.00 96.44 182 GLU A CA 1
ATOM 1411 C C . GLU A 1 182 ? 1.433 15.350 20.717 1.00 96.44 182 GLU A C 1
ATOM 1413 O O . GLU A 1 182 ? 2.173 15.400 21.700 1.00 96.44 182 GLU A O 1
ATOM 1418 N N . PHE A 1 183 ? 1.129 14.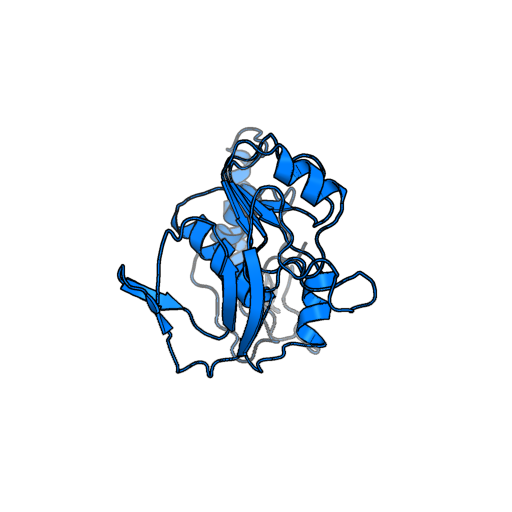186 20.133 1.00 97.81 183 PHE A N 1
ATOM 1419 C CA . PHE A 1 183 ? 1.654 12.886 20.556 1.00 97.81 183 PHE A CA 1
ATOM 1420 C C . PHE A 1 183 ? 1.207 12.413 21.953 1.00 97.81 183 PHE A C 1
ATOM 1422 O O . PHE A 1 183 ? 1.837 11.539 22.561 1.00 97.81 183 PHE A O 1
ATOM 1429 N N . ALA A 1 184 ? 0.098 12.947 22.469 1.00 98.31 184 ALA A N 1
ATOM 1430 C CA . ALA A 1 184 ? -0.486 12.533 23.742 1.00 98.31 184 ALA A CA 1
ATOM 1431 C C . ALA A 1 184 ? -1.481 11.375 23.563 1.00 98.31 184 ALA A C 1
ATOM 1433 O O . ALA A 1 184 ? -1.946 11.111 22.458 1.00 98.31 184 ALA A O 1
ATOM 1434 N N . ILE A 1 185 ? -1.822 10.679 24.653 1.00 98.44 185 ILE A N 1
ATOM 1435 C CA . ILE A 1 185 ? -2.943 9.726 24.655 1.00 98.44 185 ILE A CA 1
ATOM 1436 C C . ILE A 1 185 ? -4.246 10.546 24.671 1.00 98.44 185 ILE A C 1
ATOM 1438 O O . ILE A 1 185 ? -4.397 11.379 25.569 1.00 98.44 185 ILE A O 1
ATOM 1442 N N . PRO A 1 186 ? -5.165 10.354 23.709 1.00 97.75 186 PRO A N 1
ATOM 1443 C CA . PRO A 1 186 ? -6.385 11.144 23.632 1.00 97.75 186 PRO A CA 1
ATOM 1444 C C . PRO A 1 186 ? -7.382 10.780 24.737 1.00 97.75 186 PRO A C 1
ATOM 1446 O O . PRO A 1 186 ? -7.381 9.668 25.271 1.00 97.75 186 PRO A O 1
ATOM 1449 N N . LEU A 1 187 ? -8.262 11.737 25.039 1.00 96.44 187 LEU A N 1
ATOM 1450 C CA . LEU A 1 187 ? -9.522 11.498 25.732 1.00 96.44 187 LEU A CA 1
ATOM 1451 C C . LEU A 1 187 ? -10.685 11.876 24.798 1.00 96.44 187 LEU A C 1
ATOM 1453 O O . LEU A 1 187 ? -10.637 12.959 24.209 1.00 96.44 187 LEU A O 1
ATOM 1457 N N . PRO A 1 188 ? -11.730 11.036 24.684 1.00 96.06 188 PRO A N 1
ATOM 1458 C CA . PRO A 1 188 ? -11.833 9.683 25.248 1.00 96.06 188 PRO A CA 1
ATOM 1459 C C . PRO A 1 188 ? -10.765 8.725 24.678 1.00 96.06 188 PRO A C 1
ATOM 1461 O O . PRO A 1 188 ? -10.140 9.012 23.657 1.00 96.06 188 PRO A O 1
ATOM 1464 N N . LEU A 1 189 ? -10.512 7.626 25.396 1.00 98.19 189 LEU A N 1
ATOM 1465 C CA . LEU A 1 189 ? -9.444 6.676 25.069 1.00 98.19 189 LEU A CA 1
ATOM 1466 C C . LEU A 1 189 ? -9.652 6.028 23.684 1.00 98.19 189 LEU A C 1
ATOM 1468 O O . LEU A 1 189 ? -10.793 5.891 23.236 1.00 98.19 189 LEU A O 1
ATOM 1472 N N . PRO A 1 190 ? -8.569 5.595 23.008 1.00 97.75 190 PRO A N 1
ATOM 1473 C CA . PRO A 1 190 ? -8.668 4.933 21.710 1.00 97.75 190 PRO A CA 1
ATOM 1474 C C . PRO A 1 190 ? -9.529 3.658 21.744 1.00 97.75 190 PRO A C 1
ATOM 1476 O O . PRO A 1 190 ? -9.660 3.038 22.798 1.00 97.75 190 PRO A O 1
ATOM 1479 N N . PRO A 1 191 ? -10.073 3.225 20.591 1.00 96.69 191 PRO A N 1
ATOM 1480 C CA . PRO A 1 191 ? -9.892 3.847 19.277 1.00 96.69 191 PRO A CA 1
ATOM 1481 C C . PRO A 1 191 ? -10.860 5.021 19.027 1.00 96.69 191 PRO A C 1
ATOM 1483 O O . PRO A 1 191 ? -10.701 5.727 18.036 1.00 96.69 191 PRO A O 1
ATOM 1486 N N . ASN A 1 192 ? -11.837 5.250 19.918 1.00 96.44 192 ASN A N 1
ATOM 1487 C CA . ASN A 1 192 ? -12.827 6.332 19.825 1.00 96.44 192 ASN A CA 1
ATOM 1488 C C . ASN A 1 192 ? -13.403 6.502 18.402 1.00 96.44 192 ASN A C 1
ATOM 1490 O O . ASN A 1 192 ? -13.267 7.558 17.781 1.00 96.44 192 ASN A O 1
ATOM 1494 N N . LEU A 1 193 ? -13.975 5.423 17.860 1.00 96.81 193 LEU A N 1
ATOM 1495 C CA . LEU A 1 193 ? -14.520 5.391 16.501 1.00 96.81 193 LEU A CA 1
ATOM 1496 C C . LEU A 1 193 ? -16.046 5.576 16.522 1.00 96.81 193 LEU A C 1
ATOM 1498 O O . LEU A 1 193 ? -16.704 5.064 17.433 1.00 96.81 193 LEU A O 1
ATOM 1502 N N . PRO A 1 194 ? -16.634 6.241 15.511 1.00 95.44 194 PRO A N 1
ATOM 1503 C CA . PRO A 1 194 ? -18.082 6.360 15.383 1.00 95.44 194 PRO A CA 1
ATOM 1504 C C . PRO A 1 194 ? -18.767 4.989 15.395 1.00 95.44 194 PRO A C 1
ATOM 1506 O O . PRO A 1 194 ? -18.373 4.081 14.668 1.00 95.44 194 PRO A O 1
ATOM 1509 N N . GLY A 1 19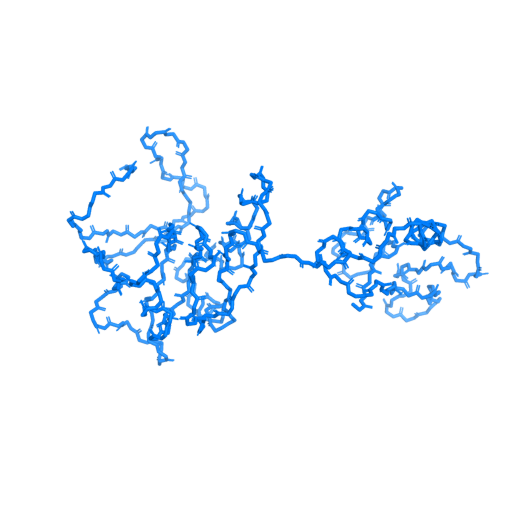5 ? -19.795 4.832 16.232 1.00 91.62 195 GLY A N 1
ATOM 1510 C CA . GLY A 1 195 ? -20.591 3.601 16.305 1.00 91.62 195 GLY A CA 1
ATOM 1511 C C . GLY A 1 195 ? -19.913 2.404 16.987 1.00 91.62 195 GLY A C 1
ATOM 1512 O O . GLY A 1 195 ? -20.557 1.367 17.128 1.00 91.62 195 GLY A O 1
ATOM 1513 N N . LEU A 1 196 ? -18.665 2.527 17.458 1.00 94.62 196 LEU A N 1
ATOM 1514 C CA . LEU A 1 196 ? -17.946 1.443 18.130 1.00 94.62 196 LEU A CA 1
ATOM 1515 C C . LEU A 1 196 ? -17.773 1.730 19.625 1.00 94.62 196 LEU A C 1
ATOM 1517 O O . LEU A 1 196 ? -16.935 2.536 20.026 1.00 94.62 196 LEU A O 1
ATOM 1521 N N . ASN A 1 197 ? -18.516 1.010 20.468 1.00 95.69 197 ASN A N 1
ATOM 1522 C CA . ASN A 1 197 ? -18.347 1.087 21.919 1.00 95.69 197 ASN A CA 1
ATOM 1523 C C . ASN A 1 197 ? -17.219 0.163 22.401 1.00 95.69 197 ASN A C 1
ATOM 1525 O O . ASN A 1 197 ? -17.483 -0.907 22.957 1.00 95.69 197 ASN A O 1
ATOM 1529 N N . ALA A 1 198 ? -15.978 0.585 22.161 1.00 96.75 198 ALA A N 1
ATOM 1530 C CA . ALA A 1 198 ? -14.766 -0.094 22.599 1.00 96.75 198 ALA A CA 1
ATOM 1531 C C . ALA A 1 198 ? -13.740 0.907 23.144 1.00 96.75 198 ALA A C 1
ATOM 1533 O O . ALA A 1 198 ? -13.622 2.030 22.660 1.00 96.75 198 ALA A O 1
ATOM 1534 N N . THR A 1 199 ? -12.969 0.478 24.137 1.00 98.06 199 THR A N 1
ATOM 1535 C CA . THR A 1 199 ? -11.857 1.223 24.731 1.00 98.06 199 THR A CA 1
ATOM 1536 C C . THR A 1 199 ? -10.640 0.315 24.846 1.00 98.06 199 THR A C 1
ATOM 1538 O O . THR A 1 199 ? -10.718 -0.771 25.416 1.00 98.06 199 THR A O 1
ATOM 1541 N N . VAL A 1 200 ? -9.494 0.758 24.338 1.00 98.31 200 VAL A N 1
ATOM 1542 C CA . VAL A 1 200 ? -8.196 0.113 24.548 1.00 98.31 200 VAL A CA 1
ATOM 1543 C C . VAL A 1 200 ? -7.726 0.451 25.960 1.00 98.31 200 VAL A C 1
ATOM 1545 O O . VAL A 1 200 ? -7.182 1.524 26.214 1.00 98.31 200 VAL A O 1
ATOM 1548 N N . ALA A 1 201 ? -7.937 -0.475 26.894 1.00 97.75 201 ALA A N 1
ATOM 1549 C CA . ALA A 1 201 ? -7.574 -0.288 28.295 1.00 97.75 201 ALA A CA 1
ATOM 1550 C C . ALA A 1 201 ? -6.071 -0.488 28.531 1.00 97.75 201 ALA A C 1
ATOM 1552 O O . ALA A 1 201 ? -5.465 0.188 29.363 1.00 97.75 201 ALA A O 1
ATOM 1553 N N . ARG A 1 202 ? -5.461 -1.452 27.828 1.00 97.62 202 ARG A N 1
ATOM 1554 C CA . ARG A 1 202 ? -4.031 -1.794 27.930 1.00 97.62 202 ARG A CA 1
ATOM 1555 C C . ARG A 1 202 ? -3.509 -2.342 26.608 1.00 97.62 202 ARG A C 1
ATOM 1557 O O . ARG A 1 202 ? -4.281 -2.834 25.788 1.00 97.62 202 ARG A O 1
ATOM 1564 N N . VAL A 1 203 ? -2.191 -2.316 26.441 1.00 97.81 203 VAL A N 1
ATOM 1565 C CA . VAL A 1 203 ? -1.503 -2.863 25.266 1.00 97.81 203 VAL A CA 1
ATOM 1566 C C . VAL A 1 203 ? -0.341 -3.751 25.689 1.00 97.81 203 VAL A C 1
ATOM 1568 O O . VAL A 1 203 ? 0.260 -3.536 26.741 1.00 97.81 203 VAL A O 1
ATOM 1571 N N . GLU A 1 204 ? -0.020 -4.734 24.860 1.00 96.44 204 GLU A N 1
ATOM 1572 C CA . GLU A 1 204 ? 1.125 -5.623 25.033 1.00 96.44 204 GLU A CA 1
ATOM 1573 C C . GLU A 1 204 ? 1.861 -5.746 23.694 1.00 96.44 204 GLU A C 1
ATOM 1575 O O . GLU A 1 204 ? 1.246 -5.999 22.654 1.00 96.44 204 GLU A O 1
ATOM 1580 N N . SER A 1 205 ? 3.183 -5.571 23.717 1.00 97.19 205 SER A N 1
ATOM 1581 C CA . SER A 1 205 ? 4.059 -5.912 22.598 1.00 97.19 205 SER A CA 1
ATOM 1582 C C . SER A 1 205 ? 4.594 -7.328 22.788 1.00 97.19 205 SER A C 1
ATOM 1584 O O . SER A 1 205 ? 5.085 -7.687 23.856 1.00 97.19 205 SER A O 1
ATOM 1586 N N . LEU A 1 206 ? 4.466 -8.146 21.748 1.00 95.94 206 LEU A N 1
ATOM 1587 C CA . LEU A 1 206 ? 4.793 -9.568 21.781 1.00 95.94 206 LEU A CA 1
ATOM 1588 C C . LEU A 1 206 ? 6.080 -9.831 20.989 1.00 95.94 206 LEU A C 1
ATOM 1590 O O . LEU A 1 206 ? 6.241 -9.245 19.912 1.00 95.94 206 LEU A O 1
ATOM 1594 N N . PRO A 1 207 ? 6.974 -10.719 21.463 1.00 95.12 207 PRO A N 1
ATOM 1595 C CA . PRO A 1 207 ? 8.082 -11.209 20.649 1.00 95.12 207 PRO A CA 1
ATOM 1596 C C . PRO A 1 207 ? 7.584 -11.830 19.323 1.00 95.12 207 PRO A C 1
ATOM 1598 O O . PRO A 1 207 ? 6.483 -12.388 19.295 1.00 95.12 207 PRO A O 1
ATOM 1601 N N . PRO A 1 208 ? 8.354 -11.760 18.218 1.00 91.81 208 PRO A N 1
ATOM 1602 C CA . PRO A 1 208 ? 7.914 -12.233 16.896 1.00 91.81 208 PRO A CA 1
ATOM 1603 C C . PRO A 1 208 ? 7.552 -13.718 16.818 1.00 91.81 208 PRO A C 1
ATOM 1605 O O . PRO A 1 208 ? 6.785 -14.116 15.946 1.00 91.81 208 PRO A O 1
ATOM 1608 N N . ASP A 1 209 ? 8.119 -14.532 17.702 1.00 94.25 209 ASP A N 1
ATOM 1609 C CA . ASP A 1 209 ? 7.938 -15.979 17.798 1.00 94.25 209 ASP A CA 1
ATOM 1610 C C . ASP A 1 209 ? 6.842 -16.389 18.796 1.00 94.25 209 ASP A C 1
ATOM 1612 O O . ASP A 1 209 ? 6.623 -17.581 19.010 1.00 94.25 209 ASP A O 1
ATOM 1616 N N . VAL A 1 210 ? 6.119 -15.421 19.374 1.00 95.38 210 VAL A N 1
ATOM 1617 C CA . VAL A 1 210 ? 4.997 -15.653 20.293 1.00 95.38 210 VAL A CA 1
ATOM 1618 C C . VAL A 1 210 ? 3.673 -15.348 19.582 1.00 95.38 210 VAL A C 1
ATOM 1620 O O . VAL A 1 210 ? 3.181 -14.216 19.635 1.00 95.38 210 VAL A O 1
ATOM 1623 N N . PRO A 1 211 ? 3.072 -16.338 18.895 1.00 95.19 211 PRO A N 1
ATOM 1624 C CA . PRO A 1 211 ? 1.752 -16.182 18.309 1.00 95.19 211 PRO A CA 1
ATOM 1625 C C . PRO A 1 211 ? 0.658 -16.175 19.370 1.00 95.19 211 PRO A C 1
ATOM 1627 O O . PRO A 1 211 ? 0.712 -16.917 20.350 1.00 95.19 211 PRO A O 1
ATOM 1630 N N . VAL A 1 212 ? -0.385 -15.387 19.117 1.00 95.00 212 VAL A N 1
ATOM 1631 C CA . VAL A 1 212 ? -1.654 -15.504 19.837 1.00 95.00 212 VAL A CA 1
ATOM 1632 C C . VAL A 1 212 ? -2.649 -16.207 18.914 1.00 95.00 212 VAL A C 1
ATOM 1634 O O . VAL A 1 212 ? -2.997 -15.633 17.877 1.00 95.00 212 VAL A O 1
ATOM 1637 N N . PRO A 1 213 ? -3.064 -17.446 19.232 1.00 96.12 213 PRO A N 1
ATOM 1638 C CA . PRO A 1 213 ? -3.984 -18.207 18.396 1.00 96.12 213 PRO A CA 1
ATOM 1639 C C . PRO A 1 213 ? -5.366 -17.551 18.349 1.00 96.12 213 PRO A C 1
ATOM 1641 O O . PRO A 1 213 ? -5.812 -16.956 19.327 1.00 96.12 213 PRO A O 1
ATOM 1644 N N . LEU A 1 214 ? -6.023 -17.672 17.198 1.00 95.62 214 LEU A N 1
ATOM 1645 C CA . LEU A 1 214 ? -7.427 -17.325 16.997 1.00 95.62 214 LEU A CA 1
ATOM 1646 C C . LEU A 1 214 ? -8.288 -18.591 17.104 1.00 95.62 214 LEU A C 1
ATOM 1648 O O . LEU A 1 214 ? -7.842 -19.687 16.757 1.00 95.62 214 LEU A O 1
ATOM 1652 N N . THR A 1 215 ? -9.534 -18.440 17.540 1.00 94.81 215 THR A N 1
ATOM 1653 C CA . THR A 1 215 ? -10.483 -19.542 17.745 1.00 94.81 215 THR A CA 1
ATOM 1654 C C . THR A 1 215 ? -10.909 -20.173 16.419 1.00 94.81 215 THR A C 1
ATOM 1656 O O . THR A 1 215 ? -10.939 -21.400 16.322 1.00 94.81 215 THR A O 1
ATOM 1659 N N . ALA A 1 216 ? -11.166 -19.376 15.374 1.00 93.31 216 ALA A N 1
ATOM 1660 C CA . ALA A 1 216 ? -11.464 -19.899 14.032 1.00 93.31 216 ALA A CA 1
ATOM 1661 C C . ALA A 1 216 ? -10.216 -20.302 13.220 1.00 93.31 216 ALA A C 1
ATOM 1663 O O . ALA A 1 216 ? -10.325 -20.669 12.048 1.00 93.31 216 ALA A O 1
ATOM 1664 N N . GLY A 1 217 ? -9.033 -20.282 13.840 1.00 93.62 217 GLY A N 1
ATOM 1665 C CA . GLY A 1 217 ? -7.774 -20.685 13.228 1.00 93.62 217 GLY A CA 1
ATOM 1666 C C . GLY A 1 217 ? -6.920 -19.517 12.735 1.00 93.62 217 GLY A C 1
ATOM 1667 O O . GLY A 1 217 ? -7.391 -18.421 12.441 1.00 93.62 217 GLY A O 1
ATOM 1668 N N . GLY A 1 218 ? -5.615 -19.773 12.657 1.00 94.25 218 GLY A N 1
ATOM 1669 C CA . GLY A 1 218 ? -4.616 -18.727 12.469 1.00 94.25 218 GLY A CA 1
ATOM 1670 C C . GLY A 1 218 ? -4.236 -18.052 13.786 1.00 94.25 218 GLY A C 1
ATOM 1671 O O . GLY A 1 218 ? -4.556 -18.523 14.879 1.00 94.25 218 GLY A O 1
ATOM 1672 N N . ASN A 1 219 ? -3.462 -16.977 13.674 1.00 94.62 219 ASN A N 1
ATOM 1673 C CA . ASN A 1 219 ? -2.831 -16.316 14.805 1.00 94.62 219 ASN A CA 1
ATOM 1674 C C . ASN A 1 219 ? -2.464 -14.880 14.429 1.00 94.62 219 ASN A C 1
ATOM 1676 O O . ASN A 1 219 ? -2.109 -14.612 13.279 1.00 94.62 219 ASN A O 1
ATOM 1680 N N . PHE A 1 220 ? -2.489 -13.973 15.406 1.00 91.62 220 PHE A N 1
ATOM 1681 C CA . PHE A 1 220 ? -1.861 -12.660 15.262 1.00 91.62 220 PHE A CA 1
ATOM 1682 C C . PHE A 1 220 ? -0.500 -12.620 15.966 1.00 91.62 220 PHE A C 1
ATOM 1684 O O . PHE A 1 220 ? -0.191 -13.447 16.829 1.00 91.62 220 PHE A O 1
ATOM 1691 N N . LEU A 1 221 ? 0.325 -11.649 15.572 1.00 94.06 221 LEU A N 1
ATOM 1692 C CA . LEU A 1 221 ? 1.704 -11.473 16.024 1.00 94.06 221 LEU A CA 1
ATOM 1693 C C . LEU A 1 221 ? 1.953 -10.017 16.452 1.00 94.06 221 LEU A C 1
ATOM 1695 O O . LEU A 1 221 ? 1.256 -9.101 16.015 1.00 94.06 221 LEU A O 1
ATOM 1699 N N . HIS A 1 222 ? 3.022 -9.798 17.221 1.00 94.94 222 HIS A N 1
ATOM 1700 C CA . HIS A 1 222 ? 3.644 -8.501 17.549 1.00 94.94 222 HIS A CA 1
ATOM 1701 C C . HIS A 1 222 ? 2.879 -7.542 18.469 1.00 94.94 222 HIS A C 1
ATOM 1703 O O . HIS A 1 222 ? 3.510 -6.888 19.298 1.00 94.94 222 HIS A O 1
ATOM 1709 N N . TRP A 1 223 ? 1.563 -7.402 18.323 1.00 96.56 223 TRP A N 1
ATOM 1710 C CA . TRP A 1 223 ? 0.794 -6.393 19.052 1.00 96.56 223 TRP A CA 1
ATOM 1711 C C . TRP A 1 223 ? -0.548 -6.936 19.516 1.00 96.56 223 TRP A C 1
ATOM 1713 O O . TRP A 1 223 ? -1.269 -7.557 18.737 1.00 96.56 223 TRP A O 1
ATOM 1723 N N . ARG A 1 224 ? -0.897 -6.664 20.776 1.00 95.81 224 ARG A N 1
ATOM 1724 C CA . ARG A 1 224 ? -2.201 -6.989 21.353 1.00 95.81 224 ARG A CA 1
ATOM 1725 C C . ARG A 1 224 ? -2.763 -5.793 22.101 1.00 95.81 224 ARG A C 1
ATOM 1727 O O . ARG A 1 224 ? -2.094 -5.219 22.955 1.00 95.81 224 ARG A O 1
ATOM 1734 N N . GLU A 1 225 ? -4.028 -5.493 21.847 1.00 96.94 225 GLU A N 1
ATOM 1735 C CA . GLU A 1 225 ? -4.804 -4.521 22.616 1.00 96.94 225 GLU A CA 1
ATOM 1736 C C . GLU A 1 225 ? -5.814 -5.265 23.487 1.00 96.94 225 GLU A C 1
ATOM 1738 O O . GLU A 1 225 ? -6.475 -6.207 23.047 1.00 96.94 225 GLU A O 1
ATOM 1743 N N . LYS A 1 226 ? -5.900 -4.880 24.759 1.00 96.00 226 LYS A N 1
ATOM 1744 C CA . LYS A 1 226 ? -6.907 -5.374 25.697 1.00 96.00 226 LYS A CA 1
ATOM 1745 C C . LYS A 1 226 ? -8.066 -4.393 25.682 1.00 96.00 226 LYS A C 1
ATOM 1747 O O . LYS A 1 226 ? -7.921 -3.269 26.165 1.00 96.00 226 LYS A O 1
ATOM 1752 N N . LEU A 1 227 ? -9.179 -4.829 25.105 1.00 96.25 227 LEU A N 1
ATOM 1753 C CA . LEU A 1 227 ? -10.366 -4.008 24.921 1.00 96.25 227 LEU A CA 1
ATOM 1754 C C . LEU A 1 227 ? -11.345 -4.176 26.088 1.00 96.25 227 LEU A C 1
ATOM 1756 O O . LEU A 1 227 ? -11.626 -5.294 26.515 1.00 96.25 227 LEU A O 1
ATOM 1760 N N . GLU A 1 228 ? -11.899 -3.064 26.552 1.00 97.50 228 GLU A N 1
ATOM 1761 C CA . GLU A 1 228 ? -13.160 -2.999 27.288 1.00 97.50 228 GLU A CA 1
ATOM 1762 C C . GLU A 1 228 ? -14.233 -2.587 26.278 1.00 97.50 228 GLU A C 1
ATOM 1764 O O . GLU A 1 228 ? -14.156 -1.508 25.695 1.00 97.50 228 GLU A O 1
ATOM 1769 N N . THR A 1 229 ? -15.179 -3.473 25.975 1.00 96.69 229 THR A N 1
ATOM 1770 C CA . THR A 1 229 ? -16.108 -3.275 24.857 1.00 96.69 229 THR A CA 1
ATOM 1771 C C . THR A 1 229 ? -17.444 -3.957 25.109 1.00 96.69 229 THR A C 1
ATOM 1773 O O . THR A 1 229 ? -17.515 -4.969 25.805 1.00 96.69 229 THR A O 1
ATOM 1776 N N . THR A 1 230 ? -18.502 -3.397 24.524 1.00 95.69 230 THR A N 1
ATOM 1777 C CA . THR A 1 230 ? -19.816 -4.061 24.396 1.00 95.69 230 THR A CA 1
ATOM 1778 C C . THR A 1 230 ? -20.135 -4.430 22.948 1.00 95.69 230 THR A C 1
ATOM 1780 O O . THR A 1 230 ? -21.204 -4.969 22.675 1.00 95.69 230 THR A O 1
ATOM 1783 N N . ALA A 1 231 ? -19.221 -4.132 22.019 1.00 94.06 231 ALA A N 1
ATOM 1784 C CA . ALA A 1 231 ? -19.354 -4.515 20.625 1.00 94.06 231 ALA A CA 1
ATOM 1785 C C . ALA A 1 231 ? -19.279 -6.040 20.463 1.00 94.06 231 ALA A C 1
ATOM 1787 O O . ALA A 1 231 ? -18.605 -6.735 21.228 1.00 94.06 231 ALA A O 1
ATOM 1788 N N . GLU A 1 232 ? -19.955 -6.545 19.437 1.00 92.88 232 GLU A N 1
ATOM 1789 C CA . GLU A 1 232 ? -19.918 -7.955 19.072 1.00 92.88 232 GLU A CA 1
ATOM 1790 C C . GLU A 1 232 ? -18.523 -8.345 18.561 1.00 92.88 232 GLU A C 1
ATOM 1792 O O . GLU A 1 232 ? -17.965 -7.708 17.665 1.00 92.88 232 GLU A O 1
ATOM 1797 N N . GLY A 1 233 ? -17.944 -9.393 19.148 1.00 91.31 233 GLY A N 1
ATOM 1798 C CA . GLY A 1 233 ? -16.686 -9.969 18.688 1.00 91.31 233 GLY A CA 1
ATOM 1799 C C . GLY A 1 233 ? -16.936 -10.987 17.582 1.00 91.31 233 GLY A C 1
ATOM 1800 O O . GLY A 1 233 ? -17.615 -11.982 17.811 1.00 91.31 233 GLY A O 1
ATOM 1801 N N . ILE A 1 234 ? -16.352 -10.762 16.405 1.00 91.38 234 ILE A N 1
ATOM 1802 C CA . ILE A 1 234 ? -16.421 -11.704 15.273 1.00 91.38 234 ILE A CA 1
ATOM 1803 C C . ILE A 1 234 ? -15.402 -12.852 15.379 1.00 91.38 234 ILE A C 1
ATOM 1805 O O . ILE A 1 234 ? -15.531 -13.849 14.678 1.00 91.38 234 ILE A O 1
ATOM 1809 N N . GLU A 1 235 ? -14.385 -12.699 16.233 1.00 90.50 235 GLU A N 1
ATOM 1810 C CA . GLU A 1 235 ? -13.290 -13.650 16.457 1.00 90.50 235 GLU A CA 1
ATOM 1811 C C . GLU A 1 235 ? -12.689 -13.444 17.859 1.00 90.50 235 GLU A C 1
ATOM 1813 O O . GLU A 1 235 ? -12.682 -12.320 18.372 1.00 90.50 235 GLU A O 1
ATOM 1818 N N . THR A 1 236 ? -12.161 -14.506 18.478 1.00 88.94 236 THR A N 1
ATOM 1819 C CA . THR A 1 236 ? -11.583 -14.465 19.834 1.00 88.94 236 THR A CA 1
ATOM 1820 C C . THR A 1 236 ? -10.259 -15.220 19.935 1.00 88.94 236 THR A C 1
ATOM 1822 O O . THR A 1 236 ? -9.942 -16.068 19.105 1.00 88.94 236 THR A O 1
ATOM 1825 N N . THR A 1 237 ? -9.486 -14.931 20.984 1.00 86.19 237 THR A N 1
ATOM 1826 C CA . THR A 1 237 ? -8.175 -15.546 21.279 1.00 86.19 237 THR A CA 1
ATOM 1827 C C . THR A 1 237 ? -8.141 -16.197 22.638 1.00 86.19 237 THR A C 1
ATOM 1829 O O . THR A 1 237 ? -8.722 -15.555 23.547 1.00 86.19 237 THR A O 1
#

Radius of gyration: 22.52 Å; chains: 1; bounding box: 55×37×59 Å

pLDDT: mean 97.06, std 2.04, range [86.19, 98.94]

Foldseek 3Di:
DEQAQFFWQPDPDTHGDDQLVSLVVQVVCVLLPNPDDDYPDQEQDCDDPGNVRGHCAYNVRHGDRSVVSVVVSVVVVVVDDDDGDDDWQEEEEDEPVQQVLCVVCVVAPPRGPCVQSVVVVVVCVVVVTDYHYDYLQDQAPASHQEYEYAAAQARDPSRLNNQLPHPHYYHYHPNDNQADPVRDGDPVGPPPGHPFFKHQPDKDFADQPDWDAKPVGDTDHGIDTDMDGPDDDPIDD

=== Feature glossary ===
The record interleaves many kinds of information about one protein. Here is each kind framed as the question it answers.

Q: What are the backbone torsion angles?
A: φ (phi) and ψ (psi) are the two rotatable backbone dihedrals per residue: φ is the C(i-1)–N–Cα–C torsion, ψ is the N–Cα–C–N(i+1) torsion, both in degrees on (−180°, 180°]. α-helical residues cluster near (−60°, −45°); β-strand residues near (−120°, +130°). A Ramachandran plot is simply a scatter of (φ, ψ) for every residue.

Q: What is the amino-acid chain?
A: This is the polypeptide sequence — one letter per residue, N-terminus first. Length ranges from a few dozen residues for small domains to over a thousand for large multi-domain proteins.

Q: How mobile is each atom in the crystal?
A: For experimental (PDB) structures, the B-factor (temperature factor) quantifies the positional spread of each atom in the crystal — a combination of thermal vibration and static disorder — in units of Å². High B-factors mark flexible loops or poorly resolved regions; low B-factors mark the rigid, well-ordered core.

Q: Are the domains correctly placed relative to each other?
A: Predicted Aligned Error (PAE) is an AlphaFold confidence matrix: entry (i, j) is the expected error in the position of residue j, in ångströms, when the prediction is superimposed on the true structure at residue i. Low PAE within a block of residues means that block is internally rigid and well-predicted; high PAE between two blocks means their relative placement is uncertain even if each block individually is confident.

Q: How confident is the AlphaFold model at each residue?
A: pLDDT is the predicted lDDT-Cα score: AlphaFold's confidence that the local environment of each residue (all inter-atomic distances within 15 Å) is correctly placed. It is a per-residue number between 0 and 100, with higher meaning more reliable.

Q: What family and function is it annotated with?
A: Functional annotations link the protein to curated databases. InterPro entries identify conserved domains and families by matching the sequence against member-database signatures (Pfam, PROSITE, CDD, …). Gene Ontology (GO) terms describe molecular function, biological process, and cellular component in a controlled vocabulary. CATH places the structure in a hierarchical fold classification (Class/Architecture/Topology/Homologous-superfamily). The organism is the source species.

Q: How big and how compact is the whole molecule?
A: Three whole-structure scalars: the radius of gyration (RMS distance of Cα from centroid, in Å), the count of Cα–Cα contacts (pairs closer than 8 Å and separated by more than four residues in sequence — i.e. tertiary, not local, contacts), and the bounding-box dimensions. Together they distinguish compact globular folds from extended fibres or disordered chains.

Q: What known structures does this most resemble?
A: The Foldseek neighbor list gives the closest experimentally determined structures in the PDB, ranked by structural alignment. TM-score near 1 means near-identical fold; near 0.3 means only rough topology match. This is how one finds what a novel AlphaFold prediction most resembles in the solved-structure universe.

Q: Which residues are buried vs exposed?
A: SASA measures how much of the protein is reachable by solvent. It is computed by rolling a water-sized probe over the atomic surface and summing the exposed area (Å²). Per-residue SASA distinguishes core (buried, low SASA) from surface (exposed, high SASA) residues; total SASA is a whole-molecule size measure.

Q: Which residues are in helices, strands, or loops?
A: Eight-state secondary structure (DSSP): H is the canonical α-helix, G the tighter 3₁₀-helix, I the wider π-helix; E/B are β-structure, T and S are turns and bends, and '-' is everything else. DSSP derives these from the pattern of main-chain N–H···O=C hydrogen bonds, not from the sequence.

Q: Where is each backbone atom in 3D?
A: Structure coordinates are given as an mmCIF _atom_site loop: one row per atom with element, residue name, chain id, sequence number, and x/y/z position in Å. Only the four main-chain atoms per residue are included here; side chains are omitted to keep the record compact.

Q: What if only a Cα trace is available?
A: Three-state secondary structure (P-SEA) collapses the eight DSSP classes into helix (a), strand (b), and coil (c). P-SEA assigns these from Cα geometry alone — distances and angles — without requiring backbone oxygens, so it works on any Cα trace.

Q: What do the rendered images show?
A: The six renders are orthographic views along the three Cartesian axes in both directions. Representation (cartoon, sticks, or surface) and color scheme (sequence-rainbow or by-chain) vary across proteins so the training set covers all the common visualization conventions.

Q: What does the local fold look like, residue by residue?
A: Foldseek's 3Di representation compresses backbone geometry into a per-residue letter drawn from a learned twenty-state alphabet. It captures the tertiary interaction pattern around each residue — which residues are packed against it in space, regardless of where they are in sequence.

Q: What do the diagnostic plots show?
A: The contact map is a binary N×N matrix image: pixel (i, j) is dark where Cα_i and Cα_j are within 8 Å and |i−j|>4. Because the |i−j|>4 filter removes local helical contacts, off-diagonal stripes parallel to the main diagonal indicate parallel β-sheets; stripes perpendicular to it indicate antiparallel β-sheets. The Ramachandran plot scatters every residue's (φ, ψ) pair against the sterically allowed regions. The PAE heatmap renders the predicted-aligned-error matrix.